Protein 3UZQ (pdb70)

Nearest PDB structures (foldseek):
  3uzq-assembly1_B  TM=1.011E+00  e=1.045E-17  dengue virus type 1
  6dfj-assembly1_E  TM=9.866E-01  e=6.416E-16  dengue virus type 1
  3irc-assembly1_A  TM=9.645E-01  e=2.160E-15  dengue virus type 1
  3uyp-assembly1_B  TM=9.666E-01  e=1.217E-12  dengue virus type 4
  3we1-assembly1_B  TM=9.616E-01  e=5.334E-12  Dengue virus 4 Dominica/814669/1981

Solvent-accessible surface area: 14908 Å² total; per-residue (Å²): 159,58,2,124,10,35,54,82,52,138,19,152,24,38,44,82,13,149,0,28,1,58,8,61,52,7,69,0,104,35,0,9,0,1,0,0,13,25,80,83,179,91,21,8,33,5,0,0,19,7,14,13,51,109,42,48,43,78,48,19,87,155,12,106,64,10,8,69,3,54,33,57,60,114,56,30,8,0,51,0,57,3,46,43,0,32,95,33,5,31,0,45,1,12,0,0,2,9,3,4,3,0,41,36,9,0,88,12,2,80,0,48,16,40,104,61,74,46,39,62,58,80,61,99,18,69,15,69,49,79,77,31,70,0,38,85,51,68,146,1,65,0,47,2,147,5,70,93,67,0,46,54,23,61,25,11,2,0,0,0,0,11,18,68,107,93,92,32,5,109,4,2,0,6,19,5,68,29,72,20,79,79,16,59,93,41,7,56,12,61,41,71,154,42,63,5,39,0,11,0,63,66,2,78,58,82,1,58,10,36,0,2,0,0,4,0,6,83,56,23,5,26,13,1,63,7,0,110,1,46,69,106,189,163,158,103,98,1,108,17,50,2,11,2,6,7,64,14,41,130,30,194,126,36,7,4,60,0,35,1,12,1,23,11,132,45,34,64,0,76,6,16,38,39,6,38,34,116,188,33,95,76,54,136,82,61,61,87,42,88,110,9,54,0,108,58,55,47,86,25,28,101,0,34,0,70,1,17,177,21,72,2,44,1,24,0,9,56,63,189,180,19,4,96,1,35,27,157,72

Radius of gyration: 20.62 Å; Cα contacts (8 Å, |Δi|>4): 931; chains: 2; bounding box: 42×41×65 Å

B-factor: mean 35.08, std 15.99, range [15.74, 138.11]

Secondary structure (DSSP, 8-state):
--EEEPPPEEE-TT--EEEEEEE-SS-GGGS-EEEEEE-TT--EEEEEEEETTTTEEEE-GGGTTTEEEEEETTTTEEEEEE-S--GGG-EEEEEEE-SSS--EE---EEEEEPSSS-------EEEE-SEEEE-TTS-EEEEEEESS--EETTEE-EEEEEE-TTS--EEEEETTTEEPTT--TTEEEEEETTEEEEEESS--GGG-EEEEEEE-SSSS-PBP--EEEEE---/-PBP-S-EEESS--EE-TTS-EEEEEEE--S--SEEPPEEEEETT--EE-S-B-SSS-EES-TTS-EEEEE-PPSSEEEEEESSSTTSEEEEEE-

CATH classification: 2.60.40.10 (+1 more: 2.60.40.10)

Structure (mmCIF, N/CA/C/O backbone):
data_3UZQ
#
_entry.id   3UZQ
#
_cell.length_a   110.710
_cell.length_b   110.710
_cell.length_c   58.320
_cell.angle_alpha   90.000
_cell.angle_beta   90.000
_cell.angle_gamma   120.000
#
_symmetry.space_group_name_H-M   'P 31 2 1'
#
loop_
_entity.id
_entity.type
_entity.pdbx_description
1 polymer 'anti-dengue Mab 4E11'
2 polymer 'envelope protein'
3 non-polymer GLYCEROL
4 non-polymer 1,2-ETHANEDIOL
5 non-polymer '2-(N-MORPHOLINO)-ETHANESULFONIC ACID'
6 water water
#
loop_
_atom_site.group_PDB
_atom_site.id
_atom_site.type_symbol
_atom_site.label_atom_id
_atom_site.label_alt_id
_atom_site.label_comp_id
_atom_site.label_asym_id
_atom_site.label_entity_id
_atom_site.label_seq_id
_atom_site.pdbx_PDB_ins_code
_atom_site.Cartn_x
_atom_site.Cartn_y
_atom_site.Cartn_z
_atom_site.occupancy
_atom_site.B_iso_or_equiv
_atom_site.auth_seq_id
_atom_site.auth_comp_id
_atom_site.auth_asym_id
_atom_site.auth_atom_id
_a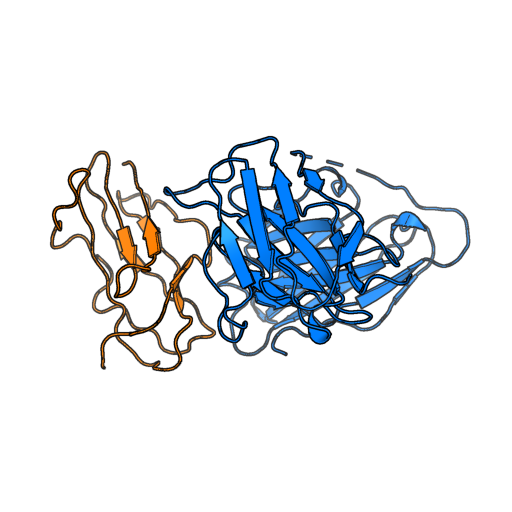tom_site.pdbx_PDB_model_num
ATOM 1 N N . LYS A 1 3 ? 46.346 33.775 -2.816 1.00 39.53 3 LYS A N 1
ATOM 2 C CA . LYS A 1 3 ? 44.991 33.272 -2.597 1.00 37.58 3 LYS A CA 1
ATOM 3 C C . LYS A 1 3 ? 43.985 34.127 -3.350 1.00 37.96 3 LYS A C 1
ATOM 4 O O . LYS A 1 3 ? 43.899 35.334 -3.116 1.00 38.54 3 LYS A O 1
ATOM 10 N N . LEU A 1 4 ? 43.237 33.505 -4.263 1.00 30.40 4 LEU A N 1
ATOM 11 C CA . LEU A 1 4 ? 42.259 34.229 -5.070 1.00 28.33 4 LEU A CA 1
ATOM 12 C C . LEU A 1 4 ? 40.877 34.346 -4.428 1.00 27.87 4 LEU A C 1
ATOM 13 O O . LEU A 1 4 ? 40.033 35.072 -4.953 1.00 27.35 4 LEU A O 1
ATOM 18 N N . LEU A 1 5 ? 40.650 33.659 -3.294 1.00 22.29 5 LEU A N 1
ATOM 19 C CA . LEU A 1 5 ? 39.386 33.737 -2.556 1.00 20.75 5 LEU A CA 1
ATOM 20 C C . LEU A 1 5 ? 39.654 34.290 -1.166 1.00 24.81 5 LEU A C 1
ATOM 21 O O . LEU A 1 5 ? 40.446 33.707 -0.414 1.00 25.10 5 LEU A O 1
ATOM 26 N N . GLU A 1 6 ? 39.043 35.440 -0.849 1.00 20.89 6 GLU A N 1
ATOM 27 C CA . GLU A 1 6 ? 39.221 36.087 0.444 1.00 21.89 6 GLU A CA 1
ATOM 28 C C . GLU A 1 6 ? 37.900 36.101 1.191 1.00 24.21 6 GLU A C 1
ATOM 29 O O . GLU A 1 6 ? 36.909 36.636 0.696 1.00 22.96 6 GLU A O 1
ATOM 35 N N . GLN A 1 7 ? 37.912 35.547 2.402 1.00 20.80 7 GLN A N 1
ATOM 36 C CA . GLN A 1 7 ? 36.734 35.454 3.244 1.00 20.21 7 GLN A CA 1
ATOM 37 C C . GLN A 1 7 ? 36.718 36.510 4.338 1.00 23.08 7 GLN A C 1
ATOM 38 O O . GLN A 1 7 ? 37.772 37.002 4.762 1.00 23.01 7 GLN A O 1
ATOM 44 N N . SER A 1 8 ? 35.509 36.825 4.825 1.00 19.62 8 SER A N 1
ATOM 45 C CA . SER A 1 8 ? 35.308 37.783 5.913 1.00 19.76 8 SER A CA 1
ATOM 46 C C . SER A 1 8 ? 35.853 37.248 7.256 1.00 24.64 8 SER A C 1
ATOM 47 O O . SER A 1 8 ? 36.121 36.046 7.396 1.00 23.85 8 SER A O 1
ATOM 50 N N . GLY A 1 9 ? 36.051 38.157 8.206 1.00 23.41 9 GLY A N 1
ATOM 51 C CA . GLY A 1 9 ? 36.630 37.851 9.511 1.00 23.80 9 GLY A CA 1
ATOM 52 C C . GLY A 1 9 ? 35.803 36.977 10.428 1.00 25.83 9 GLY A C 1
ATOM 53 O O . GLY A 1 9 ? 34.600 36.792 10.210 1.00 23.96 9 GLY A O 1
ATOM 54 N N . ALA A 1 10 ? 36.448 36.473 11.500 1.00 23.65 10 ALA A N 1
ATOM 55 C CA . ALA A 1 10 ? 35.796 35.629 12.505 1.00 23.72 10 ALA A CA 1
ATOM 56 C C . ALA A 1 10 ? 34.561 36.299 13.103 1.00 26.92 10 ALA A C 1
ATOM 57 O O . ALA A 1 10 ? 34.536 37.520 13.283 1.00 26.81 10 ALA A O 1
ATOM 59 N N . GLU A 1 11 ? 33.539 35.496 13.392 1.00 23.06 11 GLU A N 1
ATOM 60 C CA . GLU A 1 11 ? 32.281 35.970 13.952 1.00 22.83 11 GLU A CA 1
ATOM 61 C C . GLU A 1 11 ? 32.036 35.385 15.329 1.00 26.84 11 GLU A C 1
ATOM 62 O O . GLU A 1 11 ? 32.281 34.197 15.549 1.00 26.38 11 GLU A O 1
ATOM 68 N N . LEU A 1 12 ? 31.534 36.220 16.247 1.00 24.59 12 LEU A N 1
ATOM 69 C CA . LEU A 1 12 ? 31.110 35.817 17.582 1.00 25.02 12 LEU A CA 1
ATOM 70 C C . LEU A 1 12 ? 29.650 36.233 17.620 1.00 30.02 12 LEU A C 1
ATOM 71 O O . LEU A 1 12 ? 29.339 37.430 17.619 1.00 30.57 12 LEU A O 1
ATOM 76 N N . VAL A 1 13 ? 28.760 35.245 17.572 1.00 25.78 13 VAL A N 1
ATOM 77 C CA . VAL A 1 13 ? 27.327 35.475 17.436 1.00 26.50 13 VAL A CA 1
ATOM 78 C C . VAL A 1 13 ? 26.497 34.825 18.519 1.00 29.88 13 VAL A C 1
ATOM 79 O O . VAL A 1 13 ? 26.861 33.771 19.033 1.00 28.98 13 VAL A O 1
ATOM 83 N N . LYS A 1 14 ? 25.360 35.444 18.844 1.00 27.36 14 LYS A N 1
ATOM 84 C CA . LYS A 1 14 ? 24.476 34.947 19.896 1.00 27.72 14 LYS A CA 1
ATOM 85 C C . LYS A 1 14 ? 23.616 33.787 19.409 1.00 28.96 14 LYS A C 1
ATOM 86 O O . LYS A 1 14 ? 23.177 33.802 18.255 1.00 27.69 14 LYS A O 1
ATOM 92 N N . PRO A 1 15 ? 23.294 32.807 20.284 1.00 26.54 15 PRO A N 1
ATOM 93 C CA . PRO A 1 15 ? 22.377 31.735 19.866 1.00 25.43 15 PRO A CA 1
ATOM 94 C C . PRO A 1 15 ? 21.013 32.324 19.504 1.00 27.38 15 PRO A C 1
ATOM 95 O O . PRO A 1 15 ? 20.569 33.304 20.118 1.00 26.65 15 PRO A O 1
ATOM 99 N N . GLY A 1 16 ? 20.404 31.771 18.464 1.00 23.53 16 GLY A N 1
ATOM 100 C CA . GLY A 1 16 ? 19.104 32.228 17.987 1.00 23.05 16 GLY A CA 1
ATOM 101 C C . GLY A 1 16 ? 19.172 33.353 16.976 1.00 26.24 16 GLY A C 1
ATOM 102 O O . GLY A 1 16 ? 18.161 33.663 16.349 1.00 25.40 16 GLY A O 1
ATOM 103 N N . ALA A 1 17 ? 20.347 33.988 16.814 1.00 23.02 17 ALA A N 1
ATOM 104 C CA . ALA A 1 17 ? 20.511 35.085 15.857 1.00 22.83 17 ALA A CA 1
ATOM 105 C C . ALA A 1 17 ? 20.908 34.536 14.483 1.00 24.18 17 ALA A C 1
ATOM 106 O O . ALA A 1 17 ? 20.890 33.318 14.272 1.00 23.62 17 ALA A O 1
ATOM 108 N N . SER A 1 18 ? 21.240 35.427 13.545 1.00 20.86 18 SER A N 1
ATOM 109 C CA . SER A 1 18 ? 21.653 35.040 12.205 1.00 19.63 18 SER A CA 1
ATOM 110 C C . SER A 1 18 ? 23.044 35.590 11.945 1.00 23.08 18 SER A C 1
ATOM 111 O O . SER A 1 18 ? 23.493 36.506 12.641 1.00 23.09 18 SER A O 1
ATOM 114 N N . VAL A 1 19 ? 23.701 35.076 10.908 1.00 18.98 19 VAL A N 1
ATOM 115 C CA . VAL A 1 19 ? 25.009 35.594 10.520 1.00 18.22 19 VAL A CA 1
ATOM 116 C C . VAL A 1 19 ? 25.185 35.444 9.019 1.00 20.99 19 VAL A C 1
ATOM 117 O O . VAL A 1 19 ? 24.668 34.497 8.423 1.00 20.14 19 VAL A O 1
ATOM 121 N N . ARG A 1 20 ? 25.910 36.388 8.417 1.00 17.88 20 ARG A N 1
ATOM 122 C CA . ARG A 1 20 ? 26.239 36.368 7.002 1.00 16.84 20 ARG A CA 1
ATOM 123 C C . ARG A 1 20 ? 27.760 36.396 6.858 1.00 21.54 20 ARG A C 1
ATOM 124 O O . ARG A 1 20 ? 28.439 37.220 7.483 1.00 21.85 20 ARG A O 1
ATOM 132 N N . LEU A 1 21 ? 28.279 35.491 6.035 1.00 18.99 21 LEU A N 1
ATOM 133 C CA . LEU A 1 21 ? 29.708 35.410 5.740 1.00 18.75 21 LEU A CA 1
ATOM 134 C C . LEU A 1 21 ? 29.901 35.760 4.283 1.00 20.63 21 LEU A C 1
ATOM 135 O O . LEU A 1 21 ? 28.997 35.524 3.472 1.00 18.83 21 LEU A O 1
ATOM 140 N N . SER A 1 22 ? 31.059 36.346 3.942 1.00 18.41 22 SER A N 1
ATOM 141 C CA . SER A 1 22 ? 31.326 36.701 2.549 1.00 17.86 22 SER A CA 1
ATOM 142 C C . SER A 1 22 ? 32.591 36.060 2.029 1.00 20.77 22 SER A C 1
ATOM 143 O O . SER A 1 22 ? 33.499 35.729 2.799 1.00 20.01 22 SER A O 1
ATOM 146 N N . CYS A 1 23 ? 32.654 35.915 0.703 1.00 18.12 23 CYS A N 1
ATOM 147 C CA . CYS A 1 23 ? 33.766 35.294 0.012 1.00 18.93 23 CYS A CA 1
ATOM 148 C C . CYS A 1 23 ? 33.978 36.081 -1.269 1.00 23.14 23 CYS A C 1
ATOM 149 O O . CYS A 1 23 ? 33.129 36.037 -2.151 1.00 22.26 23 CYS A O 1
ATOM 152 N N . THR A 1 24 ? 35.083 36.835 -1.349 1.00 21.75 24 THR A N 1
ATOM 153 C CA . THR A 1 24 ? 35.366 37.689 -2.502 1.00 22.20 24 THR A CA 1
ATOM 154 C C . THR A 1 24 ? 36.473 37.114 -3.350 1.00 25.17 24 THR A C 1
ATOM 155 O O . THR A 1 24 ? 37.544 36.777 -2.835 1.00 24.45 24 THR A O 1
ATOM 159 N N . ALA A 1 25 ? 36.219 37.028 -4.664 1.00 21.00 25 ALA A N 1
ATOM 160 C CA . ALA A 1 25 ? 37.194 36.508 -5.597 1.00 21.51 25 ALA A CA 1
ATOM 161 C C . ALA A 1 25 ? 37.951 37.610 -6.315 1.00 24.89 25 ALA A C 1
ATOM 162 O O . ALA A 1 25 ? 37.420 38.705 -6.538 1.00 24.57 25 ALA A O 1
ATOM 164 N N . SER A 1 26 ? 39.202 37.292 -6.668 1.00 22.46 26 SER A N 1
ATOM 165 C CA A SER A 1 26 ? 40.082 38.163 -7.439 0.50 23.03 26 SER A CA 1
ATOM 166 C CA B SER A 1 26 ? 40.096 38.160 -7.431 0.50 23.17 26 SER A CA 1
ATOM 167 C C . SER A 1 26 ? 40.700 37.332 -8.564 1.00 27.28 26 SER A C 1
ATOM 168 O O . SER A 1 26 ? 40.863 36.120 -8.416 1.00 26.47 26 SER A O 1
ATOM 173 N N . GLY A 1 27 ? 41.009 37.978 -9.685 1.00 25.18 27 GLY A N 1
ATOM 174 C CA . GLY A 1 27 ? 41.632 37.310 -10.827 1.00 25.63 27 GLY A CA 1
ATOM 175 C C . GLY A 1 27 ? 40.727 36.561 -11.790 1.00 28.80 27 GLY A C 1
ATOM 176 O O . GLY A 1 27 ? 41.148 36.247 -12.908 1.00 28.88 27 GLY A O 1
ATOM 177 N N . PHE A 1 28 ? 39.493 36.252 -11.375 1.00 24.00 28 PHE A N 1
ATOM 178 C CA . PHE A 1 28 ? 38.521 35.560 -12.226 1.00 23.53 28 PHE A CA 1
ATOM 179 C C . PHE A 1 28 ? 37.115 36.030 -11.853 1.00 25.13 28 PHE A C 1
ATOM 180 O O . PHE A 1 28 ? 36.923 36.544 -10.751 1.00 22.99 28 PHE A O 1
ATOM 188 N N . ASN A 1 29 ? 36.145 35.849 -12.764 1.00 22.84 29 ASN A N 1
ATOM 189 C CA . ASN A 1 29 ? 34.749 36.234 -12.541 1.00 21.57 29 ASN A CA 1
ATOM 190 C C . ASN A 1 29 ? 34.004 35.089 -11.865 1.00 23.73 29 A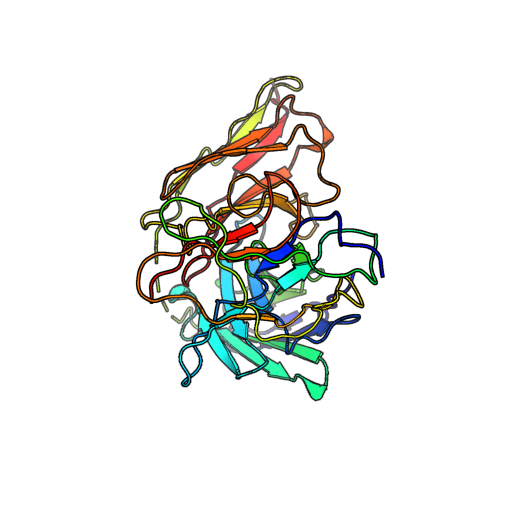SN A C 1
ATOM 191 O O . ASN A 1 29 ? 33.987 33.984 -12.413 1.00 22.96 29 ASN A O 1
ATOM 196 N N . ILE A 1 30 ? 33.368 35.338 -10.692 1.00 20.49 30 ILE A N 1
ATOM 197 C CA . ILE A 1 30 ? 32.579 34.283 -10.029 1.00 19.82 30 ILE A CA 1
ATOM 198 C C . ILE A 1 30 ? 31.419 33.820 -10.906 1.00 23.06 30 ILE A C 1
ATOM 199 O O . ILE A 1 30 ? 30.979 32.677 -10.782 1.00 22.22 30 ILE A O 1
ATOM 204 N N . LYS A 1 31 ? 30.940 34.706 -11.803 1.00 21.02 31 LYS A N 1
ATOM 205 C CA . LYS A 1 31 ? 29.868 34.414 -12.756 1.00 20.55 31 LYS A CA 1
ATOM 206 C C . LYS A 1 31 ? 30.170 33.117 -13.532 1.00 24.47 31 LYS A C 1
ATOM 207 O O . LYS A 1 31 ? 29.266 32.314 -13.758 1.00 23.64 31 LYS A O 1
ATOM 213 N N . ASP A 1 32 ? 31.451 32.909 -13.906 1.00 21.58 32 ASP A N 1
ATOM 214 C CA . ASP A 1 32 ? 31.887 31.784 -14.733 1.00 21.98 32 ASP A CA 1
ATOM 215 C C . ASP A 1 32 ? 32.218 30.508 -13.961 1.00 26.09 32 ASP A C 1
ATOM 216 O O . ASP A 1 32 ? 32.840 29.613 -14.535 1.00 28.50 32 ASP A O 1
ATOM 221 N N . THR A 1 33 ? 31.792 30.390 -12.689 1.00 20.83 33 THR A N 1
ATOM 222 C CA . THR A 1 33 ? 32.145 29.231 -11.868 1.00 20.02 33 THR A CA 1
ATOM 223 C C . THR A 1 33 ? 30.985 28.728 -11.026 1.00 21.83 33 THR A C 1
ATOM 224 O O . THR A 1 33 ? 29.930 29.361 -10.988 1.00 21.46 33 THR A O 1
ATOM 228 N N . TYR A 1 34 ? 31.210 27.609 -10.315 1.00 18.47 34 TYR A N 1
ATOM 229 C CA . TYR A 1 34 ? 30.317 27.144 -9.263 1.00 18.01 34 TYR A CA 1
ATOM 230 C C . TYR A 1 34 ? 31.017 27.525 -7.967 1.00 20.86 34 TYR A C 1
ATOM 231 O O . TYR A 1 34 ? 32.190 27.171 -7.767 1.00 18.91 34 TYR A O 1
ATOM 240 N N . MET A 1 35 ? 30.313 28.240 -7.091 1.00 17.37 35 MET A N 1
ATOM 241 C CA . MET A 1 35 ? 30.863 28.620 -5.788 1.00 16.55 35 MET A CA 1
ATOM 242 C C . MET A 1 35 ? 30.164 27.789 -4.732 1.00 19.99 35 MET A C 1
ATOM 243 O O . MET A 1 35 ? 28.932 27.798 -4.664 1.00 18.92 35 MET A O 1
ATOM 248 N N . SER A 1 36 ? 30.938 27.064 -3.914 1.00 16.94 36 SER A N 1
ATOM 249 C CA . SER A 1 36 ? 30.379 26.245 -2.838 1.00 16.32 36 SER A CA 1
ATOM 250 C C . SER A 1 36 ? 30.755 26.791 -1.473 1.00 19.30 36 SER A C 1
ATOM 251 O O . SER A 1 36 ? 31.731 27.527 -1.335 1.00 18.08 36 SER A O 1
ATOM 254 N N . TRP A 1 37 ? 29.991 26.388 -0.464 1.00 16.54 37 TRP A N 1
ATOM 255 C CA . TRP A 1 37 ? 30.287 26.649 0.943 1.00 17.34 37 TRP A CA 1
ATOM 256 C C . TRP A 1 37 ? 30.418 25.290 1.620 1.00 19.26 37 TRP A C 1
ATOM 257 O O . TRP A 1 37 ? 29.666 24.362 1.303 1.00 18.93 37 TRP A O 1
ATOM 268 N N . VAL A 1 38 ? 31.423 25.153 2.496 1.00 16.73 38 VAL A N 1
ATOM 269 C CA . VAL A 1 38 ? 31.762 23.904 3.183 1.00 16.02 38 VAL A CA 1
ATOM 270 C C . VAL A 1 38 ? 31.925 24.214 4.664 1.00 19.35 38 VAL A C 1
ATOM 271 O O . VAL A 1 38 ? 32.626 25.163 5.019 1.00 18.91 38 VAL A O 1
ATOM 275 N N . LYS A 1 39 ? 31.275 23.420 5.516 1.00 16.88 39 LYS A N 1
ATOM 276 C CA . LYS A 1 39 ? 31.334 23.563 6.970 1.00 16.87 39 LYS A CA 1
ATOM 277 C C . LYS A 1 39 ? 32.311 22.555 7.570 1.00 20.47 39 LYS A C 1
ATOM 278 O O . LYS A 1 39 ? 32.328 21.389 7.167 1.00 20.29 39 LYS A O 1
ATOM 284 N N . GLN A 1 40 ? 33.076 22.986 8.581 1.00 17.93 40 GLN A N 1
ATOM 285 C CA . GLN A 1 40 ? 33.953 22.083 9.304 1.00 18.07 40 GLN A CA 1
ATOM 286 C C . GLN A 1 40 ? 33.921 22.390 10.781 1.00 22.32 40 GLN A C 1
ATOM 287 O O . GLN A 1 40 ? 34.530 23.368 11.229 1.00 20.78 40 GLN A O 1
ATOM 293 N N . ARG A 1 41 ? 33.196 21.544 11.529 1.00 21.39 41 ARG A N 1
ATOM 294 C CA A ARG A 1 41 ? 33.101 21.677 12.980 0.50 22.18 41 ARG A CA 1
ATOM 295 C CA B ARG A 1 41 ? 33.092 21.644 12.985 0.50 22.29 41 ARG A CA 1
ATOM 296 C C . ARG A 1 41 ? 34.480 21.368 13.587 1.00 27.25 41 ARG A C 1
ATOM 297 O O . ARG A 1 41 ? 35.283 20.680 12.937 1.00 26.01 41 ARG A O 1
ATOM 312 N N . PRO A 1 42 ? 34.821 21.892 14.806 1.00 26.99 42 PRO A N 1
ATOM 313 C CA . PRO A 1 42 ? 36.171 21.629 15.351 1.00 28.29 42 PRO A CA 1
ATOM 314 C C . PRO A 1 42 ? 36.577 20.154 15.388 1.00 32.08 42 PRO A C 1
ATOM 315 O O . PRO A 1 42 ? 35.851 19.326 15.944 1.00 31.91 42 PRO A O 1
ATOM 319 N N . GLU A 1 43 ? 37.722 19.831 14.748 1.00 29.19 43 GLU A N 1
ATOM 320 C CA . GLU A 1 43 ? 38.320 18.482 14.653 1.00 29.75 43 GLU A CA 1
ATOM 321 C C . GLU A 1 43 ? 37.427 17.446 13.940 1.00 31.91 43 GLU A C 1
ATOM 322 O O . GLU A 1 43 ? 37.653 16.241 14.068 1.00 32.88 43 GLU A O 1
ATOM 328 N N . GLN A 1 44 ? 36.431 17.920 13.166 1.00 25.90 44 GLN A N 1
ATOM 329 C CA . GLN A 1 44 ? 35.497 17.048 12.456 1.00 24.32 44 GLN A CA 1
ATOM 330 C C . GLN A 1 44 ? 35.675 17.126 10.937 1.00 26.44 44 GLN A C 1
ATOM 331 O O . GLN A 1 44 ? 36.597 17.790 10.462 1.00 25.77 44 GLN A O 1
ATOM 337 N N . GLY A 1 45 ? 34.840 16.405 10.200 1.00 23.12 45 GLY A N 1
ATOM 338 C CA . GLY A 1 45 ? 34.943 16.329 8.750 1.00 22.50 45 GLY A CA 1
ATOM 339 C C . GLY A 1 45 ? 34.386 17.513 7.986 1.00 24.41 45 GLY A C 1
ATOM 340 O O . GLY A 1 45 ? 33.745 18.401 8.557 1.00 23.68 45 GLY A O 1
ATOM 341 N N . LEU A 1 46 ? 34.640 17.526 6.675 1.00 19.94 46 LEU A N 1
ATOM 342 C CA . LEU A 1 46 ? 34.123 18.558 5.785 1.00 18.51 46 LEU A CA 1
ATOM 343 C C . LEU A 1 46 ? 32.686 18.211 5.438 1.00 21.92 46 LEU A C 1
ATOM 344 O O . LEU A 1 46 ? 32.379 17.045 5.151 1.00 22.00 46 LEU A O 1
ATOM 349 N N . GLU A 1 47 ? 31.810 19.224 5.457 1.00 18.49 47 GLU A N 1
ATOM 350 C CA . GLU A 1 47 ? 30.399 19.056 5.128 1.00 18.35 47 GLU A CA 1
ATOM 351 C C . GLU A 1 47 ? 30.033 20.038 4.019 1.00 20.91 47 GLU A C 1
ATOM 352 O O . GLU A 1 47 ? 30.059 21.247 4.244 1.00 20.21 47 GLU A O 1
ATOM 358 N N . TRP A 1 48 ? 29.690 19.533 2.829 1.00 18.68 48 TRP A N 1
ATOM 359 C CA . TRP A 1 48 ? 29.272 20.403 1.727 1.00 17.92 48 TRP A CA 1
ATOM 360 C C . TRP A 1 48 ? 27.890 20.959 2.047 1.00 20.08 48 TRP A C 1
ATOM 361 O O . TRP A 1 48 ? 26.964 20.194 2.325 1.00 19.95 48 TRP A O 1
ATOM 372 N N . ILE A 1 49 ? 27.773 22.284 2.072 1.00 17.21 49 ILE A N 1
ATOM 373 C CA . ILE A 1 49 ? 26.497 22.941 2.382 1.00 16.32 49 ILE A CA 1
ATOM 374 C C . ILE A 1 49 ? 25.655 23.085 1.117 1.00 19.62 49 ILE A C 1
ATOM 375 O O . ILE A 1 49 ? 24.468 22.770 1.106 1.00 19.21 49 ILE A O 1
ATOM 380 N N . GLY A 1 50 ? 26.265 23.634 0.089 1.00 16.86 50 GLY A N 1
ATOM 381 C CA . GLY A 1 50 ? 25.579 23.870 -1.168 1.00 16.89 50 GLY A CA 1
ATOM 382 C C . GLY A 1 50 ? 26.452 24.609 -2.145 1.00 19.20 50 GLY A C 1
ATOM 383 O O . GLY A 1 50 ? 27.612 24.912 -1.850 1.00 17.96 50 GLY A O 1
ATOM 384 N N . ARG A 1 51 ? 25.904 24.879 -3.326 1.00 17.27 51 ARG A N 1
ATOM 385 C CA . ARG A 1 51 ? 26.640 25.598 -4.349 1.00 17.10 51 ARG A CA 1
ATOM 386 C C . ARG A 1 51 ? 25.723 26.532 -5.085 1.00 19.92 51 ARG A C 1
ATOM 387 O O . ARG A 1 51 ? 24.538 26.229 -5.268 1.00 19.57 51 ARG A O 1
ATOM 395 N N . ILE A 1 52 ? 26.295 27.638 -5.558 1.00 17.04 52 ILE A N 1
ATOM 396 C CA . ILE A 1 52 ? 25.568 28.593 -6.377 1.00 16.88 52 ILE A CA 1
ATOM 397 C C . ILE A 1 52 ? 26.271 28.724 -7.722 1.00 19.04 52 ILE A C 1
ATOM 398 O O . ILE A 1 52 ? 27.505 28.690 -7.797 1.00 18.10 52 ILE A O 1
ATOM 403 N N . ASP A 1 53 ? 25.476 28.851 -8.782 1.00 16.56 53 ASP A N 1
ATOM 404 C CA . ASP A 1 53 ? 25.976 29.150 -10.106 1.00 16.71 53 ASP A CA 1
ATOM 405 C C . ASP A 1 53 ? 25.634 30.640 -10.259 1.00 19.64 53 ASP A C 1
ATOM 406 O O . ASP A 1 53 ? 24.472 30.967 -10.513 1.00 19.13 53 ASP A O 1
ATOM 411 N N . PRO A 1 54 ? 26.601 31.567 -10.077 1.00 17.54 54 PRO A N 1
ATOM 412 C CA . PRO A 1 54 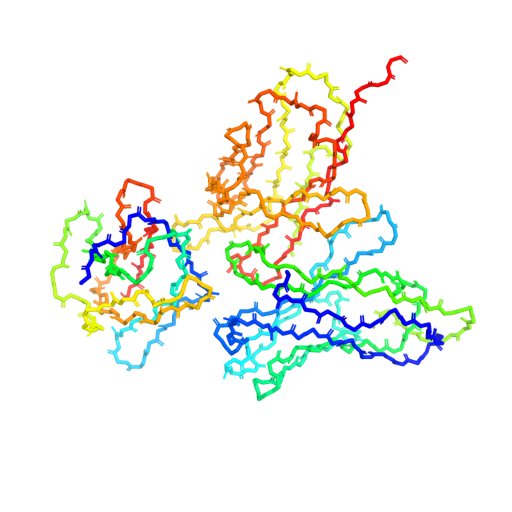? 26.253 32.993 -10.133 1.00 17.80 54 PRO A CA 1
ATOM 413 C C . PRO A 1 54 ? 25.787 33.521 -11.491 1.00 21.14 54 PRO A C 1
ATOM 414 O O . PRO A 1 54 ? 25.219 34.611 -11.547 1.00 21.11 54 PRO A O 1
ATOM 418 N N . ALA A 1 55 ? 25.994 32.762 -12.582 1.00 18.37 55 ALA A N 1
ATOM 419 C CA . ALA A 1 55 ? 25.545 33.202 -13.902 1.00 19.25 55 ALA A CA 1
ATOM 420 C C . ALA A 1 55 ? 24.014 33.236 -13.978 1.00 22.61 55 ALA A C 1
ATOM 421 O O . ALA A 1 55 ? 23.449 34.141 -14.595 1.00 23.18 55 ALA A O 1
ATOM 423 N N . ASN A 1 56 ? 23.351 32.262 -13.334 1.00 19.27 56 ASN A N 1
ATOM 424 C CA . ASN A 1 56 ? 21.890 32.189 -13.359 1.00 19.49 56 ASN A CA 1
ATOM 425 C C . ASN A 1 56 ? 21.254 32.258 -11.967 1.00 20.74 56 ASN A C 1
ATOM 426 O O . ASN A 1 56 ? 20.031 32.255 -11.860 1.00 20.44 56 ASN A O 1
ATOM 431 N N . GLY A 1 57 ? 22.078 32.276 -10.919 1.00 18.60 57 GLY A N 1
ATOM 432 C CA . GLY A 1 57 ? 21.593 32.319 -9.548 1.00 18.42 57 GLY A CA 1
ATOM 433 C C . GLY A 1 57 ? 21.080 31.002 -9.014 1.00 20.92 57 GLY A C 1
ATOM 434 O O . GLY A 1 57 ? 20.536 30.959 -7.905 1.00 20.49 57 GLY A O 1
ATOM 435 N N . ASP A 1 58 ? 21.285 29.905 -9.764 1.00 17.45 58 ASP A N 1
ATOM 436 C CA . ASP A 1 58 ? 20.822 28.595 -9.323 1.00 17.19 58 ASP A CA 1
ATOM 437 C C . ASP A 1 58 ? 21.531 28.144 -8.059 1.00 20.46 58 ASP A C 1
ATOM 438 O O . ASP A 1 58 ? 22.761 28.172 -7.991 1.00 19.24 58 ASP A O 1
ATOM 443 N N . THR A 1 59 ? 20.747 27.704 -7.075 1.00 18.20 59 THR A N 1
ATOM 444 C CA . THR A 1 59 ? 21.291 27.204 -5.816 1.00 17.62 59 THR A CA 1
ATOM 445 C C . THR A 1 59 ? 20.862 25.767 -5.577 1.00 20.96 59 THR A C 1
ATOM 446 O O . THR A 1 59 ? 19.735 25.383 -5.877 1.00 20.62 59 THR A O 1
ATOM 450 N N . LYS A 1 60 ? 21.777 24.967 -5.042 1.00 18.65 60 LYS A N 1
ATOM 451 C CA . LYS A 1 60 ? 21.492 23.592 -4.653 1.00 18.57 60 LYS A CA 1
ATOM 452 C C . LYS A 1 60 ? 22.106 23.395 -3.283 1.00 21.65 60 LYS A C 1
ATOM 453 O O . LYS A 1 60 ? 23.189 23.911 -3.030 1.00 21.18 60 LYS A O 1
ATOM 459 N N . TYR A 1 61 ? 21.412 22.681 -2.401 1.00 18.83 61 TYR A N 1
ATOM 460 C CA . TYR A 1 61 ? 21.880 22.468 -1.033 1.00 18.98 61 TYR A CA 1
ATOM 461 C C . TYR A 1 61 ? 21.823 21.017 -0.643 1.00 22.88 61 TYR A C 1
ATOM 462 O O . TYR A 1 61 ? 20.968 20.269 -1.136 1.00 23.30 61 TYR A O 1
ATOM 471 N N . ASP A 1 62 ? 22.667 20.635 0.331 1.00 18.97 62 ASP A N 1
ATOM 472 C CA . ASP A 1 62 ? 22.546 19.311 0.916 1.00 19.40 62 ASP A CA 1
ATOM 473 C C . ASP A 1 62 ? 21.249 19.406 1.759 1.00 24.34 62 ASP A C 1
ATOM 474 O O . ASP A 1 62 ? 21.083 20.396 2.487 1.00 22.66 62 ASP A O 1
ATOM 479 N N . PRO A 1 63 ? 20.336 18.409 1.681 1.00 24.48 63 PRO A N 1
ATOM 480 C CA . PRO A 1 63 ? 19.094 18.464 2.481 1.00 25.78 63 PRO A CA 1
ATOM 481 C C . PRO A 1 63 ? 19.267 18.748 3.978 1.00 28.73 63 PRO A C 1
ATOM 482 O O . PRO A 1 63 ? 18.364 19.333 4.574 1.00 29.31 63 PRO A O 1
ATOM 486 N N . LYS A 1 64 ? 20.419 18.366 4.576 1.00 25.13 64 LYS A N 1
ATOM 487 C CA . LYS A 1 64 ? 20.721 18.603 6.000 1.00 25.54 64 LYS A CA 1
ATOM 488 C C . LYS A 1 64 ? 20.754 20.101 6.331 1.00 27.87 64 LYS A C 1
ATOM 489 O O . LYS A 1 64 ? 20.520 20.476 7.484 1.00 27.96 64 LYS A O 1
ATOM 495 N N . PHE A 1 65 ? 21.046 20.948 5.323 1.00 22.58 65 PHE A N 1
ATOM 496 C CA . PHE A 1 65 ? 21.143 22.398 5.503 1.00 20.94 65 PHE A CA 1
ATOM 497 C C . PHE A 1 65 ? 19.899 23.192 5.122 1.00 26.35 65 PHE A C 1
ATOM 498 O O . PHE A 1 65 ? 19.887 24.414 5.286 1.00 25.01 65 PHE A O 1
ATOM 506 N N . GLN A 1 66 ? 18.849 22.511 4.633 1.00 26.66 66 GLN A N 1
ATOM 507 C CA . GLN A 1 66 ? 17.596 23.183 4.286 1.00 27.49 66 GLN A CA 1
ATOM 508 C C . GLN A 1 66 ? 16.965 23.702 5.586 1.00 32.23 66 GLN A C 1
ATOM 509 O O . GLN A 1 66 ? 16.843 22.958 6.561 1.00 33.28 66 GLN A O 1
ATOM 515 N N . GLY A 1 67 ? 16.704 25.002 5.631 1.00 28.52 67 GLY A N 1
ATOM 516 C CA . GLY A 1 67 ? 16.181 25.635 6.838 1.00 28.27 67 GLY A CA 1
ATOM 517 C C . GLY A 1 67 ? 17.272 26.140 7.770 1.00 30.05 67 GLY A C 1
ATOM 518 O O . GLY A 1 67 ? 16.977 26.605 8.874 1.00 31.24 67 GLY A O 1
ATOM 519 N N . LYS A 1 68 ? 18.544 26.045 7.342 1.00 21.52 68 LYS A N 1
ATOM 520 C CA . LYS A 1 68 ? 19.686 26.540 8.115 1.00 19.10 68 LYS A CA 1
ATOM 521 C C . LYS A 1 68 ? 20.534 27.485 7.283 1.00 21.56 68 LYS A C 1
ATOM 522 O O . LYS A 1 68 ? 20.907 28.558 7.761 1.00 20.82 68 LYS A O 1
ATOM 528 N N . ALA A 1 69 ? 20.878 27.063 6.059 1.00 18.49 69 ALA A N 1
ATOM 529 C CA . ALA A 1 69 ? 21.761 27.826 5.195 1.00 18.54 69 ALA A CA 1
ATOM 530 C C . ALA A 1 69 ? 21.103 28.333 3.938 1.00 20.82 69 ALA A C 1
ATOM 531 O O . ALA A 1 69 ? 20.262 27.648 3.345 1.00 20.89 69 ALA A O 1
ATOM 533 N N . THR A 1 70 ? 21.504 29.542 3.532 1.00 17.10 70 THR A N 1
ATOM 534 C CA . THR A 1 70 ? 21.082 30.175 2.286 1.00 15.91 70 THR A CA 1
ATOM 535 C C . THR A 1 70 ? 22.347 30.708 1.639 1.00 19.26 70 THR A C 1
ATOM 536 O O . THR A 1 70 ? 23.196 31.286 2.324 1.00 19.08 70 THR A O 1
ATOM 540 N N . ILE A 1 71 ? 22.484 30.490 0.333 1.00 16.24 71 ILE A N 1
ATOM 541 C CA . ILE A 1 71 ? 23.644 30.966 -0.408 1.00 15.94 71 ILE A CA 1
ATOM 542 C C . ILE A 1 71 ? 23.188 31.989 -1.441 1.00 18.55 71 ILE A C 1
ATOM 543 O O . ILE A 1 71 ? 22.206 31.762 -2.146 1.00 18.18 71 ILE A O 1
ATOM 548 N N . THR A 1 72 ? 23.918 33.115 -1.541 1.00 16.52 72 THR A N 1
ATOM 549 C CA . THR A 1 72 ? 23.659 34.130 -2.549 1.00 16.32 72 THR A CA 1
ATOM 550 C C . THR A 1 72 ? 24.968 34.546 -3.183 1.00 19.16 72 THR A C 1
ATOM 551 O O . THR A 1 72 ? 26.054 34.200 -2.699 1.00 18.27 72 THR A O 1
ATOM 555 N N . ALA A 1 73 ? 24.868 35.303 -4.262 1.00 17.77 73 ALA A N 1
ATOM 556 C CA . ALA A 1 73 ? 26.062 35.811 -4.928 1.00 17.31 73 ALA A CA 1
ATOM 557 C C . ALA A 1 73 ? 25.757 37.135 -5.588 1.00 21.50 73 ALA A C 1
ATOM 558 O O . ALA A 1 73 ? 24.591 37.449 -5.873 1.00 21.26 73 ALA A O 1
ATOM 560 N N . ASP A 1 74 ? 26.802 37.937 -5.779 1.00 18.75 74 ASP A N 1
ATOM 561 C CA . ASP A 1 74 ? 26.701 39.233 -6.425 1.00 18.74 74 ASP A CA 1
ATOM 562 C C . ASP A 1 74 ? 27.839 39.263 -7.425 1.00 21.97 74 ASP A C 1
ATOM 563 O O . ASP A 1 74 ? 28.993 39.441 -7.031 1.00 22.01 74 ASP A O 1
ATOM 568 N N . THR A 1 75 ? 27.529 39.039 -8.709 1.00 20.39 75 THR A N 1
ATOM 569 C CA . THR A 1 75 ? 28.560 39.052 -9.750 1.00 21.01 75 THR A CA 1
ATOM 570 C C . THR A 1 75 ? 29.226 40.442 -9.867 1.00 26.68 75 THR A C 1
ATOM 571 O O . THR A 1 75 ? 30.426 40.514 -10.144 1.00 27.05 75 THR A O 1
ATOM 575 N N . SER A 1 76 ? 28.458 41.532 -9.632 1.00 23.36 76 SER A N 1
ATOM 576 C CA . SER A 1 76 ? 28.960 42.915 -9.720 1.00 23.70 76 SER A CA 1
ATOM 577 C C . SER A 1 76 ? 30.126 43.188 -8.769 1.00 25.63 76 SER A C 1
ATOM 578 O O . SER A 1 76 ? 31.094 43.844 -9.163 1.00 25.69 76 SER A O 1
ATOM 581 N N . SER A 1 77 ? 30.049 42.661 -7.531 1.00 21.10 77 SER A N 1
ATOM 582 C CA . SER A 1 77 ? 31.109 42.817 -6.536 1.00 20.70 77 SER A CA 1
ATOM 583 C C . SER A 1 77 ? 31.983 41.549 -6.436 1.00 23.61 77 SER A C 1
ATOM 584 O O . SER A 1 77 ? 32.875 41.476 -5.577 1.00 23.31 77 SER A O 1
ATOM 587 N N . ASN A 1 78 ? 31.721 40.547 -7.313 1.00 20.12 78 ASN A N 1
ATOM 588 C CA . ASN A 1 78 ? 32.472 39.285 -7.371 1.00 19.31 78 ASN A CA 1
ATOM 589 C C . ASN A 1 78 ? 32.501 38.587 -5.998 1.00 21.89 78 ASN A C 1
ATOM 590 O O . ASN A 1 78 ? 33.532 38.051 -5.585 1.00 21.14 78 ASN A O 1
ATOM 595 N N . THR A 1 79 ? 31.362 38.589 -5.299 1.00 19.04 79 THR A N 1
ATOM 596 C CA . THR A 1 79 ? 31.290 38.034 -3.954 1.00 17.93 79 THR A CA 1
ATOM 597 C C . THR A 1 79 ? 30.161 37.021 -3.814 1.00 21.44 79 THR A C 1
ATOM 598 O O . THR A 1 79 ? 29.075 37.235 -4.350 1.00 21.36 79 THR A O 1
ATOM 602 N N . ALA A 1 80 ? 30.433 35.927 -3.092 1.00 17.92 80 ALA A N 1
ATOM 603 C CA . ALA A 1 80 ? 29.440 34.918 -2.726 1.00 17.28 80 ALA A CA 1
ATOM 604 C C . ALA A 1 80 ? 29.195 35.061 -1.217 1.00 20.18 80 ALA A C 1
ATOM 605 O O . ALA A 1 80 ? 30.092 35.474 -0.467 1.00 19.45 80 ALA A O 1
ATOM 607 N N . TYR A 1 81 ? 27.986 34.725 -0.770 1.00 17.38 81 TYR A N 1
ATOM 608 C CA . TYR A 1 81 ? 27.626 34.858 0.643 1.00 17.41 81 TYR A CA 1
ATOM 609 C C . TYR A 1 81 ? 27.000 33.601 1.196 1.00 19.95 81 TYR A C 1
ATOM 610 O O . TYR A 1 81 ? 26.326 32.869 0.471 1.00 18.75 81 TYR A O 1
ATOM 619 N N . LEU A 1 82 ? 27.182 33.384 2.502 1.00 16.81 82 LEU A N 1
ATOM 620 C CA . LEU A 1 82 ? 26.534 32.293 3.215 1.00 16.11 82 LEU A CA 1
ATOM 621 C C . LEU A 1 82 ? 25.748 32.931 4.341 1.00 19.44 82 LEU A C 1
ATOM 622 O O . LEU A 1 82 ? 26.292 33.732 5.103 1.00 18.92 82 LEU A O 1
ATOM 627 N N . HIS A 1 83 ? 24.469 32.577 4.438 1.00 17.46 83 HIS A N 1
ATOM 628 C CA . HIS A 1 83 ? 23.571 33.100 5.465 1.00 17.41 83 HIS A CA 1
ATOM 629 C C . HIS A 1 83 ? 23.152 31.933 6.332 1.00 20.40 83 HIS A C 1
ATOM 630 O O . HIS A 1 83 ? 22.623 30.943 5.816 1.00 19.54 83 HIS A O 1
ATOM 637 N N . LEU A 1 84 ? 23.415 32.031 7.642 1.00 17.16 84 LEU A N 1
ATOM 638 C CA . LEU A 1 84 ? 23.034 30.998 8.597 1.00 17.74 84 LEU A CA 1
ATOM 639 C C . LEU A 1 84 ? 21.957 31.548 9.508 1.00 21.49 84 LEU A C 1
ATOM 640 O O . LEU A 1 84 ? 22.082 32.677 9.997 1.00 20.54 84 LEU A O 1
ATOM 645 N N . SER A 1 85 ? 20.887 30.766 9.709 1.00 17.63 85 SER A N 1
ATOM 646 C CA . SER A 1 85 ? 19.751 31.190 10.520 1.00 17.76 85 SER A CA 1
ATOM 647 C C . SER A 1 85 ? 19.700 30.488 11.873 1.00 21.76 85 SER A C 1
ATOM 648 O O . SER A 1 85 ? 20.263 29.400 12.022 1.00 21.19 85 SER A O 1
ATOM 651 N N . SER A 1 86 ? 18.982 31.096 12.840 1.00 19.36 86 SER A N 1
ATOM 652 C CA . SER A 1 86 ? 18.689 30.549 14.177 1.00 19.61 86 SER A CA 1
ATOM 653 C C . SER A 1 86 ? 19.883 29.772 14.751 1.00 23.45 86 SER A C 1
ATOM 654 O O . SER A 1 86 ? 19.813 28.554 14.943 1.00 22.42 86 SER A O 1
ATOM 657 N N . LEU A 1 87 ? 20.998 30.472 14.933 1.00 20.63 87 LEU A N 1
ATOM 658 C CA . LEU A 1 87 ? 22.257 29.869 15.365 1.00 21.46 87 LEU A CA 1
ATOM 659 C C . LEU A 1 87 ? 22.204 29.063 16.650 1.00 24.66 87 LEU A C 1
ATOM 660 O O . LEU A 1 87 ? 21.553 29.470 17.615 1.00 24.67 87 LEU A O 1
ATOM 665 N N . THR A 1 88 ? 22.877 27.892 16.632 1.00 21.42 88 THR A N 1
ATOM 666 C CA A THR A 1 88 ? 23.002 26.995 17.794 0.50 21.65 88 THR A CA 1
ATOM 667 C CA B THR A 1 88 ? 22.976 26.993 17.778 0.50 21.80 88 THR A CA 1
ATOM 668 C C . THR A 1 88 ? 24.451 26.562 17.901 1.00 24.60 88 THR A C 1
ATOM 669 O O . THR A 1 88 ? 25.228 26.807 16.977 1.00 22.74 88 THR A O 1
ATOM 676 N N . SER A 1 89 ? 24.826 25.896 19.018 1.00 23.41 89 SER A N 1
ATOM 677 C CA . SER A 1 89 ? 26.190 25.400 19.236 1.00 23.89 89 SER A CA 1
ATOM 678 C C . SER A 1 89 ? 26.674 24.517 18.073 1.00 27.72 89 SER A C 1
ATOM 679 O O . SER A 1 89 ? 27.858 24.548 17.740 1.00 27.58 89 SER A O 1
ATOM 682 N N . GLY A 1 90 ? 25.747 23.783 17.442 1.00 25.19 90 GLY A N 1
ATOM 683 C CA . GLY A 1 90 ? 26.040 22.931 16.288 1.00 24.51 90 GLY A CA 1
ATOM 684 C C . GLY A 1 90 ? 26.550 23.684 15.070 1.00 26.71 90 GLY A C 1
ATOM 685 O O . GLY A 1 90 ? 27.122 23.075 14.159 1.00 26.34 90 GLY A O 1
ATOM 686 N N . ASP A 1 91 ? 26.348 25.019 15.037 1.00 21.51 91 ASP A N 1
ATOM 687 C CA . ASP A 1 91 ? 26.800 25.882 13.949 1.00 20.73 91 ASP A CA 1
ATOM 688 C C . ASP A 1 91 ? 28.213 26.423 14.169 1.00 23.20 91 ASP A C 1
ATOM 689 O O . ASP A 1 91 ? 28.785 27.007 13.244 1.00 22.21 91 ASP A O 1
ATOM 694 N N . THR A 1 92 ? 28.777 26.242 15.389 1.00 21.2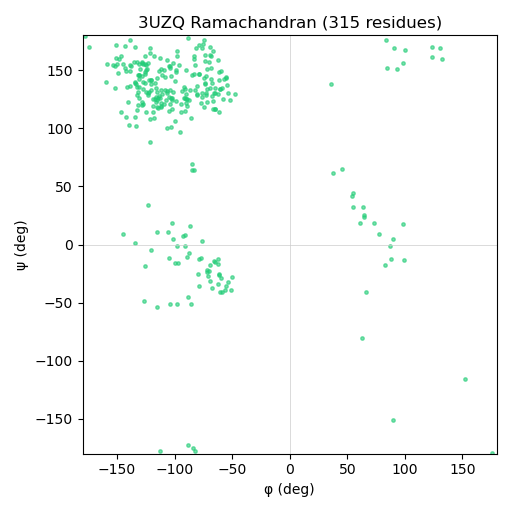7 92 THR A N 1
ATOM 695 C CA . THR A 1 92 ? 30.151 26.673 15.662 1.00 20.78 92 THR A CA 1
ATOM 696 C C . THR A 1 92 ? 31.063 25.830 14.786 1.00 24.04 92 THR A C 1
ATOM 697 O O . THR A 1 92 ? 31.076 24.606 14.912 1.00 23.91 92 THR A O 1
ATOM 701 N N . ALA A 1 93 ? 31.768 26.486 13.857 1.00 20.38 93 ALA A N 1
ATOM 702 C CA . ALA A 1 93 ? 32.589 25.797 12.868 1.00 19.88 93 ALA A CA 1
ATOM 703 C C . ALA A 1 93 ? 33.373 26.791 12.052 1.00 23.07 93 ALA A C 1
ATOM 704 O O . ALA A 1 93 ? 33.089 27.993 12.081 1.00 22.16 93 ALA A O 1
ATOM 706 N N . VAL A 1 94 ? 34.321 26.268 11.263 1.00 19.98 94 VAL A N 1
ATOM 707 C CA . VAL A 1 94 ? 35.020 27.048 10.262 1.00 18.38 94 VAL A CA 1
ATOM 708 C C . VAL A 1 94 ? 34.225 26.809 8.973 1.00 22.01 94 VAL A C 1
ATOM 709 O O . VAL A 1 94 ? 33.894 25.660 8.642 1.00 21.44 94 VAL A O 1
ATOM 713 N N . TYR A 1 95 ? 33.914 27.889 8.263 1.00 18.00 95 TYR A N 1
ATOM 714 C CA . TYR A 1 95 ? 33.192 27.819 6.994 1.00 16.92 95 TYR A CA 1
ATOM 715 C C . TYR A 1 95 ? 34.116 28.262 5.893 1.00 20.38 95 TYR A C 1
ATOM 716 O O . TYR A 1 95 ? 34.728 29.332 5.984 1.00 19.51 95 TYR A O 1
ATOM 725 N N . TYR A 1 96 ? 34.237 27.427 4.857 1.00 17.66 96 TYR A N 1
ATOM 726 C CA . TYR A 1 96 ? 35.076 27.730 3.707 1.00 17.04 96 TYR A CA 1
ATOM 727 C C . TYR A 1 96 ? 34.217 27.990 2.499 1.00 20.49 96 TYR A C 1
ATOM 728 O O . TYR A 1 96 ? 33.197 27.324 2.308 1.00 19.59 96 TYR A O 1
ATOM 737 N N . CYS A 1 97 ? 34.669 28.893 1.635 1.00 19.08 97 CYS A N 1
ATOM 738 C CA . CYS A 1 97 ? 34.059 29.025 0.323 1.00 18.84 97 CYS A CA 1
ATOM 739 C C . CYS A 1 97 ? 35.057 28.365 -0.635 1.00 21.43 97 CYS A C 1
ATOM 740 O O . CYS A 1 97 ? 36.255 28.274 -0.322 1.00 20.43 97 CYS A O 1
ATOM 743 N N . SER A 1 98 ? 34.574 27.860 -1.763 1.00 17.93 98 SER A N 1
ATOM 744 C CA . SER A 1 98 ? 35.431 27.182 -2.724 1.00 17.78 98 SER A CA 1
ATOM 745 C C . SER A 1 98 ? 34.891 27.343 -4.119 1.00 20.68 98 SER A C 1
ATOM 746 O O . SER A 1 98 ? 33.708 27.650 -4.304 1.00 20.23 98 SER A O 1
ATOM 749 N N . ARG A 1 99 ? 35.761 27.139 -5.100 1.00 18.73 99 ARG A N 1
ATOM 750 C CA . ARG A 1 99 ? 35.384 27.211 -6.505 1.00 18.17 99 ARG A CA 1
ATOM 751 C C . ARG A 1 99 ? 35.723 25.887 -7.160 1.00 21.22 99 ARG A C 1
ATOM 752 O O . ARG A 1 99 ? 36.793 25.325 -6.901 1.00 21.12 99 ARG A O 1
ATOM 760 N N . GLY A 1 100 ? 34.846 25.447 -8.052 1.00 18.87 100 GLY A N 1
ATOM 761 C CA . GLY A 1 100 ? 35.114 24.282 -8.877 1.00 19.35 100 GLY A CA 1
ATOM 762 C C . GLY A 1 100 ? 34.014 23.260 -8.961 1.00 21.93 100 GLY A C 1
ATOM 763 O O . GLY A 1 100 ? 33.141 23.193 -8.090 1.00 21.64 100 GLY A O 1
ATOM 764 N N . TRP A 1 101 ? 34.078 22.442 -10.020 1.00 19.18 101 TRP A N 1
ATOM 765 C CA . TRP A 1 101 ? 33.152 21.337 -10.205 1.00 19.80 101 TRP A CA 1
ATOM 766 C C . TRP A 1 101 ? 33.922 20.020 -10.141 1.00 22.69 101 TRP A C 1
ATOM 767 O O . TRP A 1 101 ? 33.580 19.154 -9.335 1.00 22.08 101 TRP A O 1
ATOM 778 N N . GLU A 1 102 ? 34.979 19.882 -10.964 1.00 20.12 102 GLU A N 1
ATOM 779 C CA . GLU A 1 102 ? 35.841 18.691 -10.974 1.00 19.34 102 GLU A CA 1
ATOM 780 C C . GLU A 1 102 ? 36.894 18.874 -9.877 1.00 23.62 102 GLU A C 1
ATOM 781 O O . GLU A 1 102 ? 38.080 19.119 -10.156 1.00 22.46 102 GLU A O 1
ATOM 787 N N . GLY A 1 103 ? 36.422 18.813 -8.636 1.00 20.91 103 GLY A N 1
ATOM 788 C CA . GLY A 1 103 ? 37.243 19.074 -7.462 1.00 20.46 103 GLY A CA 1
ATOM 789 C C . GLY A 1 103 ? 37.307 20.564 -7.180 1.00 22.27 103 GLY A C 1
ATOM 790 O O . GLY A 1 103 ? 37.161 21.395 -8.087 1.00 22.00 103 GLY A O 1
ATOM 791 N N . PHE A 1 104 ? 37.499 20.911 -5.915 1.00 18.52 104 PHE A N 1
ATOM 792 C CA . PHE A 1 104 ? 37.613 22.306 -5.508 1.00 17.84 104 PHE A CA 1
ATOM 793 C C . PHE A 1 104 ? 39.099 22.655 -5.455 1.00 21.65 104 PHE A C 1
ATOM 794 O O . PHE A 1 104 ? 39.786 22.336 -4.471 1.00 19.86 104 PHE A O 1
ATOM 802 N N . ALA A 1 105 ? 39.610 23.266 -6.533 1.00 21.35 105 ALA A N 1
ATOM 803 C CA . ALA A 1 105 ? 41.023 23.630 -6.582 1.00 22.64 105 ALA A CA 1
ATOM 804 C C . ALA A 1 105 ? 41.296 24.917 -5.810 1.00 25.85 105 ALA A C 1
ATOM 805 O O . ALA A 1 105 ? 42.421 25.108 -5.345 1.00 27.37 105 ALA A O 1
ATOM 807 N N . TYR A 1 106 ? 40.271 25.791 -5.673 1.00 20.45 106 TYR A N 1
ATOM 808 C CA . TYR A 1 106 ? 40.401 27.082 -4.989 1.00 20.25 106 TYR A CA 1
ATOM 809 C C . TYR A 1 106 ? 39.608 27.053 -3.700 1.00 21.91 106 TYR A C 1
ATOM 810 O O . TYR A 1 106 ? 38.416 26.731 -3.722 1.00 20.55 106 TYR A O 1
ATOM 819 N N . TRP A 1 107 ? 40.244 27.443 -2.589 1.00 19.44 107 TRP A N 1
ATOM 820 C CA . TRP A 1 107 ? 39.572 27.519 -1.297 1.00 19.29 107 TRP A CA 1
ATOM 821 C C . TRP A 1 107 ? 39.871 28.856 -0.671 1.00 22.65 107 TRP A C 1
ATOM 822 O O . TRP A 1 107 ? 40.991 29.367 -0.803 1.00 21.91 107 TRP A O 1
ATOM 833 N N . GLY A 1 108 ? 38.896 29.383 0.056 1.00 19.91 108 GLY A N 1
ATOM 834 C CA . GLY A 1 108 ? 39.111 30.566 0.876 1.00 20.22 108 GLY A CA 1
ATOM 835 C C . GLY A 1 108 ? 39.897 30.144 2.110 1.00 23.74 108 GLY A C 1
ATOM 836 O O . GLY A 1 108 ? 40.112 28.945 2.325 1.00 22.18 108 GLY A O 1
ATOM 837 N N . GLN A 1 109 ? 40.333 31.109 2.935 1.00 20.73 109 GLN A N 1
ATOM 838 C CA . GLN A 1 109 ? 41.113 30.804 4.136 1.00 20.67 109 GLN A CA 1
ATOM 839 C C . GLN A 1 109 ? 40.248 30.272 5.287 1.00 23.94 109 GLN A C 1
ATOM 840 O O . GLN A 1 109 ? 40.778 29.774 6.286 1.00 23.49 109 GLN A O 1
ATOM 846 N N . GLY A 1 110 ? 38.931 30.381 5.130 1.00 20.64 110 GLY A N 1
ATOM 847 C CA . GLY A 1 110 ? 37.975 29.953 6.139 1.00 20.39 110 GLY A CA 1
ATOM 848 C C . GLY A 1 110 ? 37.584 31.080 7.070 1.00 22.87 110 GLY A C 1
ATOM 849 O O . GLY A 1 110 ? 38.357 32.021 7.283 1.00 22.32 110 GLY A O 1
ATOM 850 N N . THR A 1 111 ? 36.361 31.001 7.601 1.00 19.50 111 THR A N 1
ATOM 851 C CA . THR A 1 111 ? 35.823 31.966 8.560 1.00 19.24 111 THR A CA 1
ATOM 852 C C . THR A 1 111 ? 35.311 31.185 9.752 1.00 22.38 111 THR A C 1
ATOM 853 O O . THR A 1 111 ? 34.434 30.329 9.598 1.00 21.07 111 THR A O 1
ATOM 857 N N . LEU A 1 112 ? 35.856 31.479 10.934 1.00 20.72 112 LEU A N 1
ATOM 858 C CA . LEU A 1 112 ? 35.405 30.842 12.159 1.00 20.51 112 LEU A CA 1
ATOM 859 C C . LEU A 1 112 ? 34.144 31.541 12.635 1.00 24.19 112 LEU A C 1
ATOM 860 O O . LEU A 1 112 ? 34.123 32.768 12.760 1.00 24.23 112 LEU A O 1
ATOM 865 N N . VAL A 1 113 ? 33.100 30.757 12.898 1.00 19.61 113 VAL A N 1
ATOM 866 C CA . VAL A 1 113 ? 31.854 31.252 13.474 1.00 19.42 113 VAL A CA 1
ATOM 867 C C . VAL A 1 113 ? 31.761 30.600 14.841 1.00 23.20 113 VAL A C 1
ATOM 868 O O . VAL A 1 113 ? 31.708 29.369 14.926 1.00 22.86 113 VAL A O 1
ATOM 872 N N . THR A 1 114 ? 31.760 31.417 15.898 1.00 20.63 114 THR A N 1
ATOM 873 C CA . THR A 1 114 ? 31.626 30.927 17.266 1.00 21.45 114 THR A CA 1
ATOM 874 C C . THR A 1 114 ? 30.275 31.383 17.798 1.00 25.10 114 THR A C 1
ATOM 875 O O . THR A 1 114 ? 30.007 32.586 17.850 1.00 24.58 114 THR A O 1
ATOM 879 N N . VAL A 1 115 ? 29.417 30.425 18.158 1.00 22.26 115 VAL A N 1
ATOM 880 C CA . VAL A 1 115 ? 28.112 30.730 18.733 1.00 22.18 115 VAL A CA 1
ATOM 881 C C . VAL A 1 115 ? 28.324 30.799 20.247 1.00 28.30 115 VAL A C 1
ATOM 882 O O . VAL A 1 115 ? 28.812 29.836 20.841 1.00 28.42 115 VAL A O 1
ATOM 886 N N . SER A 1 116 ? 28.000 31.954 20.856 1.00 27.04 116 SER A N 1
ATOM 887 C CA . SER A 1 116 ? 28.168 32.166 22.296 1.00 28.54 116 SER A CA 1
ATOM 888 C C . SER A 1 116 ? 27.179 31.323 23.117 1.00 34.25 116 SER A C 1
ATOM 889 O O . SER A 1 116 ? 26.279 30.695 22.556 1.00 32.68 116 SER A O 1
ATOM 892 N N . ALA A 1 117 ? 27.376 31.274 24.442 1.00 34.15 117 ALA A N 1
ATOM 893 C CA . ALA A 1 117 ? 26.531 30.499 25.342 1.00 35.62 117 ALA A CA 1
ATOM 894 C C . ALA A 1 117 ? 25.123 31.072 25.459 1.00 42.20 117 ALA A C 1
ATOM 895 O O . ALA A 1 117 ? 24.930 32.280 25.307 1.00 41.98 117 ALA A O 1
ATOM 897 N N . GLY A 1 118 ? 24.164 30.194 25.741 1.00 41.69 118 GLY A N 1
ATOM 898 C CA . GLY A 1 118 ? 22.766 30.557 25.942 1.00 42.67 118 GLY A CA 1
ATOM 899 C C . GLY A 1 118 ? 21.783 29.727 25.146 1.00 47.83 118 GLY A C 1
ATOM 900 O O . GLY A 1 118 ? 22.172 28.961 24.258 1.00 45.89 118 GLY A O 1
ATOM 901 N N . GLY A 1 119 ? 20.507 29.888 25.475 1.00 47.06 119 GLY A N 1
ATOM 902 C CA . GLY A 1 119 ? 19.419 29.203 24.791 1.00 47.32 119 GLY A CA 1
ATOM 903 C C . GLY A 1 119 ? 19.011 29.916 23.519 1.00 51.38 119 GLY A C 1
ATOM 904 O O . GLY A 1 119 ? 19.289 31.108 23.357 1.00 50.93 119 GLY A O 1
ATOM 905 N N . GLY A 1 120 ? 18.355 29.184 22.623 1.00 48.30 120 GLY A N 1
ATOM 906 C CA . GLY A 1 120 ? 17.878 29.729 21.357 1.00 47.54 120 GLY A CA 1
ATOM 907 C C . GLY A 1 120 ? 18.379 29.011 20.123 1.00 50.84 120 GLY A C 1
ATOM 908 O O . GLY A 1 120 ? 19.374 28.280 20.173 1.00 50.16 120 GLY A O 1
ATOM 909 N N . GLY A 1 121 ? 17.676 29.231 19.017 1.00 46.98 121 GLY A N 1
ATOM 910 C CA . GLY A 1 121 ? 17.992 28.640 17.723 1.00 45.89 121 GLY A CA 1
ATOM 911 C C . GLY A 1 121 ? 17.453 27.238 17.519 1.00 50.42 121 GLY A C 1
ATOM 912 O O . GLY A 1 121 ? 16.878 26.642 18.435 1.00 50.41 121 GLY A O 1
ATOM 913 N N . SER A 1 122 ? 17.655 26.701 16.302 1.00 47.10 122 SER A N 1
ATOM 914 C CA . SER A 1 122 ? 17.231 25.358 15.896 1.00 47.98 122 SER A CA 1
ATOM 915 C C . SER A 1 122 ? 18.151 24.801 14.799 1.00 52.77 122 SER A C 1
ATOM 916 O O . SER A 1 122 ? 18.744 25.575 14.048 1.00 51.32 122 SER A O 1
ATOM 919 N N . GLY A 1 123 ? 18.247 23.473 14.720 1.00 51.01 123 GLY A N 1
ATOM 920 C CA . GLY A 1 123 ? 19.059 22.776 13.725 1.00 50.94 123 GLY A CA 1
ATOM 921 C C . GLY A 1 123 ? 18.510 22.842 12.310 1.00 55.40 123 GLY A C 1
ATOM 922 O O . GLY A 1 123 ? 19.272 22.745 11.342 1.00 54.71 123 GLY A O 1
ATOM 923 N N . GLY A 1 124 ? 17.191 22.996 12.195 1.00 52.61 124 GLY A N 1
ATOM 924 C CA . GLY A 1 124 ? 16.488 23.079 10.920 1.00 87.13 124 GLY A CA 1
ATOM 925 C C . GLY A 1 124 ? 15.055 22.598 11.000 1.00 121.58 124 GLY A C 1
ATOM 926 O O . GLY A 1 124 ? 14.713 21.550 10.449 1.00 85.48 124 GLY A O 1
ATOM 927 N N . LEU A 1 134 ? 22.315 10.488 -0.246 1.00 47.93 134 LEU A N 1
ATOM 928 C CA . LEU A 1 134 ? 23.536 9.808 -0.670 1.00 46.59 134 LEU A CA 1
ATOM 929 C C . LEU A 1 134 ? 24.463 9.523 0.513 1.00 46.59 134 LEU A C 1
ATOM 930 O O . LEU A 1 134 ? 24.653 10.383 1.375 1.00 46.20 134 LEU A O 1
ATOM 935 N N . VAL A 1 135 ? 25.053 8.317 0.532 1.00 39.98 135 VAL A N 1
ATOM 936 C CA . VAL A 1 135 ? 25.990 7.893 1.572 1.00 37.94 135 VAL A CA 1
ATOM 937 C C . VAL A 1 135 ? 27.378 7.685 0.954 1.00 38.08 135 VAL A C 1
ATOM 938 O O . VAL A 1 135 ? 27.514 6.949 -0.030 1.00 38.12 135 VAL A O 1
ATOM 942 N N . MET A 1 136 ? 28.395 8.349 1.540 1.00 31.04 136 MET A N 1
ATOM 943 C CA A MET A 1 136 ? 29.791 8.239 1.118 0.50 29.57 136 MET A CA 1
ATOM 944 C CA B MET A 1 136 ? 29.786 8.223 1.118 0.50 29.17 136 MET A CA 1
ATOM 945 C C . MET A 1 136 ? 30.550 7.555 2.253 1.00 32.62 136 MET A C 1
ATOM 946 O O . MET A 1 136 ? 30.700 8.144 3.327 1.00 32.18 136 MET A O 1
ATOM 955 N N . THR A 1 137 ? 30.985 6.302 2.034 1.00 28.22 137 THR A N 1
ATOM 956 C CA . THR A 1 137 ? 31.698 5.538 3.052 1.00 27.92 137 THR A CA 1
ATOM 957 C C . THR A 1 137 ? 33.198 5.573 2.817 1.00 29.86 137 THR A C 1
ATOM 958 O O . THR A 1 137 ? 33.703 4.894 1.919 1.00 28.92 137 THR A O 1
ATOM 962 N N . GLN A 1 138 ? 33.909 6.343 3.652 1.00 24.81 138 GLN A N 1
ATOM 963 C CA . GLN A 1 138 ? 35.357 6.461 3.570 1.00 23.48 138 GLN A CA 1
ATOM 964 C C . GLN A 1 138 ? 36.000 5.628 4.650 1.00 27.66 138 GLN A C 1
ATOM 965 O O . GLN A 1 138 ? 35.676 5.792 5.829 1.00 27.26 138 GLN A O 1
ATOM 971 N N . THR A 1 139 ? 36.894 4.711 4.244 1.00 25.49 139 THR A N 1
ATOM 972 C CA . THR A 1 139 ? 37.593 3.826 5.171 1.00 25.96 139 THR A CA 1
ATOM 973 C C . THR A 1 139 ? 39.104 3.828 4.911 1.00 29.37 139 THR A C 1
ATOM 974 O O . THR A 1 139 ? 39.518 3.895 3.752 1.00 28.98 139 THR A O 1
ATOM 978 N N . PRO A 1 140 ? 39.946 3.693 5.958 1.00 26.46 140 PRO A N 1
ATOM 979 C CA . PRO A 1 140 ? 39.601 3.643 7.392 1.00 26.57 140 PRO A CA 1
ATOM 980 C C . PRO A 1 140 ? 39.443 5.062 7.949 1.00 29.87 140 PRO A C 1
ATOM 981 O O . PRO A 1 140 ? 39.930 6.003 7.327 1.00 28.61 140 PRO A O 1
ATOM 985 N N . ALA A 1 141 ? 38.790 5.228 9.113 1.00 28.27 141 ALA A N 1
ATOM 986 C CA . ALA A 1 141 ? 38.645 6.560 9.719 1.00 27.92 141 ALA A CA 1
ATOM 987 C C . ALA A 1 141 ? 40.006 7.062 10.228 1.00 29.58 141 ALA A C 1
ATOM 988 O O . ALA A 1 141 ? 40.275 8.263 10.203 1.00 27.03 141 ALA A O 1
ATOM 990 N N . SER A 1 142 ? 40.869 6.124 10.661 1.00 27.25 142 SER A N 1
ATOM 991 C CA . SER A 1 142 ? 42.206 6.399 11.171 1.00 26.82 142 SER A CA 1
ATOM 992 C C . SER A 1 142 ? 43.203 5.470 10.484 1.00 30.34 142 SER A C 1
ATOM 993 O O . SER A 1 142 ? 42.927 4.278 10.326 1.00 30.70 142 SER A O 1
ATOM 996 N N . LEU A 1 143 ? 44.349 6.016 10.060 1.00 26.66 143 LEU A N 1
ATOM 997 C CA . LEU A 1 143 ? 45.380 5.224 9.394 1.00 27.37 143 LEU A CA 1
ATOM 998 C C . LEU A 1 143 ? 46.760 5.536 9.961 1.00 30.26 143 LEU A C 1
ATOM 999 O O . LEU A 1 143 ? 47.276 6.638 9.765 1.00 29.26 143 LEU A O 1
ATOM 1004 N N . ALA A 1 144 ? 47.336 4.567 10.694 1.00 27.43 144 ALA A N 1
ATOM 1005 C CA . ALA A 1 144 ? 48.667 4.681 11.275 1.00 27.91 144 ALA A CA 1
ATOM 1006 C C . ALA A 1 144 ? 49.609 4.022 10.269 1.00 32.75 144 ALA A C 1
ATOM 1007 O O . ALA A 1 144 ? 49.478 2.827 9.988 1.00 33.92 144 ALA A O 1
ATOM 1009 N N . VAL A 1 145 ? 50.494 4.828 9.668 1.00 28.41 145 VAL A N 1
ATOM 1010 C CA . VAL A 1 145 ? 51.399 4.399 8.602 1.00 28.78 145 VAL A CA 1
ATOM 1011 C C . VAL A 1 145 ? 52.834 4.215 9.046 1.00 31.84 145 VAL A C 1
ATOM 1012 O O . VAL A 1 145 ? 53.296 4.857 9.994 1.00 32.77 145 VAL A O 1
ATOM 1016 N N . SER A 1 146 ? 53.546 3.344 8.323 1.00 27.37 146 SER A N 1
ATOM 1017 C CA . SER A 1 146 ? 54.979 3.168 8.458 1.00 26.52 146 SER A CA 1
ATOM 1018 C C . SER A 1 146 ? 55.514 3.999 7.298 1.00 29.65 146 SER A C 1
ATOM 1019 O O . SER A 1 146 ? 55.104 3.765 6.161 1.00 29.61 146 SER A O 1
ATOM 1022 N N . LEU A 1 147 ? 56.388 4.987 7.552 1.00 26.05 147 LEU A N 1
ATOM 1023 C CA . LEU A 1 147 ? 56.936 5.768 6.438 1.00 26.11 147 LEU A CA 1
ATOM 1024 C C . LEU A 1 147 ? 57.663 4.836 5.453 1.00 30.71 147 LEU A C 1
ATOM 1025 O O . LEU A 1 147 ? 58.373 3.916 5.872 1.00 31.03 147 LEU A O 1
ATOM 1030 N N . GLY A 1 148 ? 57.412 5.040 4.165 1.00 28.31 148 GLY A N 1
ATOM 1031 C CA . GLY A 1 148 ? 57.979 4.210 3.107 1.00 30.25 148 GLY A CA 1
ATOM 1032 C C . GLY A 1 148 ? 57.024 3.147 2.595 1.00 35.96 148 GLY A C 1
ATOM 1033 O O . GLY A 1 148 ? 57.281 2.550 1.545 1.00 37.20 148 GLY A O 1
ATOM 1034 N N . GLN A 1 149 ? 55.913 2.899 3.327 1.00 32.20 149 GLN A N 1
ATOM 1035 C CA . GLN A 1 149 ? 54.897 1.906 2.951 1.00 32.69 149 GLN A CA 1
ATOM 1036 C C . GLN A 1 149 ? 53.926 2.475 1.917 1.00 34.67 149 GLN A C 1
ATOM 1037 O O . GLN A 1 149 ? 53.886 3.690 1.689 1.00 32.49 149 GLN A O 1
ATOM 1043 N N . ARG A 1 150 ? 53.106 1.585 1.336 1.00 32.34 150 ARG A N 1
ATOM 1044 C CA . ARG A 1 150 ? 52.026 1.936 0.421 1.00 31.89 150 ARG A CA 1
ATOM 1045 C C . ARG A 1 150 ? 50.804 2.154 1.318 1.00 36.09 150 ARG A C 1
ATOM 1046 O O . ARG A 1 150 ? 50.420 1.249 2.066 1.00 36.86 150 ARG A O 1
ATOM 1054 N N . ALA A 1 151 ? 50.237 3.368 1.296 1.00 30.78 151 ALA A N 1
ATOM 1055 C CA . ALA A 1 151 ? 49.052 3.697 2.083 1.00 29.92 151 ALA A CA 1
ATOM 1056 C C . ALA A 1 151 ? 47.858 3.735 1.136 1.00 32.45 151 ALA A C 1
ATOM 1057 O O . ALA A 1 151 ? 47.962 4.323 0.056 1.00 31.34 151 ALA A O 1
ATOM 1059 N N . THR A 1 152 ? 46.743 3.079 1.532 1.00 29.42 152 THR A N 1
ATOM 1060 C CA A THR A 1 152 ? 45.518 3.026 0.725 0.50 29.43 152 THR A CA 1
ATOM 1061 C CA B THR A 1 152 ? 45.520 2.964 0.740 0.50 29.63 152 THR A CA 1
ATOM 1062 C C . THR A 1 152 ? 44.307 3.499 1.517 1.00 32.70 152 THR A C 1
ATOM 1063 O O . THR A 1 152 ? 44.093 3.088 2.664 1.00 32.89 152 THR A O 1
ATOM 1070 N N . ILE A 1 153 ? 43.517 4.383 0.892 1.00 27.79 153 ILE A N 1
ATOM 1071 C CA . ILE A 1 153 ? 42.299 4.951 1.460 1.00 26.51 153 ILE A CA 1
ATOM 1072 C C . ILE A 1 153 ? 41.176 4.660 0.464 1.00 30.98 153 ILE A C 1
ATOM 1073 O O . ILE A 1 153 ? 41.343 4.883 -0.734 1.00 30.42 153 ILE A O 1
ATOM 1078 N N . SER A 1 154 ? 40.052 4.136 0.955 1.00 27.64 154 SER A N 1
ATOM 1079 C CA . SER A 1 154 ? 38.934 3.772 0.097 1.00 28.40 154 SER A CA 1
ATOM 1080 C C . SER A 1 154 ? 37.719 4.646 0.301 1.00 30.58 154 SER A C 1
ATOM 1081 O O . SER A 1 154 ? 37.514 5.181 1.391 1.00 29.23 154 SER A O 1
ATOM 1084 N N . CYS A 1 155 ? 36.923 4.802 -0.768 1.00 27.71 155 CYS A N 1
ATOM 1085 C CA . CYS A 1 155 ? 35.660 5.517 -0.749 1.00 28.07 155 CYS A CA 1
ATOM 1086 C C . CYS A 1 155 ? 34.634 4.813 -1.602 1.00 31.69 155 CYS A C 1
ATOM 1087 O O . CYS A 1 155 ? 34.885 4.555 -2.782 1.00 30.82 155 CYS A O 1
ATOM 1090 N N . ARG A 1 156 ? 33.501 4.458 -0.978 1.00 28.76 156 ARG A N 1
ATOM 1091 C CA . ARG A 1 156 ? 32.378 3.791 -1.627 1.00 30.67 156 ARG A CA 1
ATOM 1092 C C . ARG A 1 156 ? 31.146 4.692 -1.575 1.00 34.54 156 ARG A C 1
ATOM 1093 O O . ARG A 1 156 ? 30.747 5.131 -0.496 1.00 33.36 156 ARG A O 1
ATOM 1101 N N . ALA A 1 157 ? 30.549 4.967 -2.742 1.00 32.72 157 ALA A N 1
ATOM 1102 C CA . ALA A 1 157 ? 29.348 5.792 -2.840 1.00 32.76 157 ALA A CA 1
ATOM 1103 C C . ALA A 1 157 ? 28.108 4.904 -2.955 1.00 38.08 157 ALA A C 1
ATOM 1104 O O . ALA A 1 157 ? 28.192 3.819 -3.533 1.00 37.82 157 ALA A O 1
ATOM 1106 N N . SER A 1 158 ? 26.960 5.374 -2.419 1.00 36.27 158 SER A N 1
ATOM 1107 C CA . SER A 1 158 ? 25.681 4.646 -2.466 1.00 38.20 158 SER A CA 1
ATOM 1108 C C . SER A 1 158 ? 24.983 4.773 -3.833 1.00 44.49 158 SER A C 1
ATOM 1109 O O . SER A 1 158 ? 24.023 4.047 -4.105 1.00 45.72 158 SER A O 1
ATOM 1112 N N . GLU A 1 159 ? 25.463 5.701 -4.680 1.00 41.28 159 GLU A N 1
ATOM 1113 C CA . GLU A 1 159 ? 24.956 5.950 -6.033 1.00 41.93 159 GLU A CA 1
ATOM 1114 C C . GLU A 1 159 ? 26.138 6.108 -6.991 1.00 44.53 159 GLU A C 1
ATOM 1115 O O . GLU A 1 159 ? 27.245 6.445 -6.555 1.00 42.13 159 GLU A O 1
ATOM 1121 N N . ASN A 1 160 ? 25.903 5.866 -8.295 1.00 41.48 160 ASN A N 1
ATOM 1122 C CA . ASN A 1 160 ? 26.920 5.979 -9.343 1.00 40.56 160 ASN A CA 1
ATOM 1123 C C . ASN A 1 160 ? 27.449 7.413 -9.410 1.00 40.52 160 ASN A C 1
ATOM 1124 O O . ASN A 1 160 ? 26.664 8.361 -9.323 1.00 41.21 160 ASN A O 1
ATOM 1129 N N . VAL A 1 161 ? 28.780 7.580 -9.483 1.00 33.25 161 VAL A N 1
ATOM 1130 C CA . VAL A 1 161 ? 29.361 8.926 -9.513 1.00 30.59 161 VAL A CA 1
ATOM 1131 C C . VAL A 1 161 ? 29.889 9.343 -10.893 1.00 31.40 161 VAL A C 1
ATOM 1132 O O . VAL A 1 161 ? 30.569 10.369 -11.025 1.00 28.02 161 VAL A O 1
ATOM 1136 N N . ASP A 1 162 ? 29.558 8.546 -11.920 1.00 28.76 162 ASP A N 1
ATOM 1137 C CA . ASP A 1 162 ? 29.979 8.811 -13.283 1.00 28.97 162 ASP A CA 1
ATOM 1138 C C . ASP A 1 162 ? 29.062 9.771 -13.990 1.00 31.85 162 ASP A C 1
ATOM 1139 O O . ASP A 1 162 ? 27.850 9.756 -13.774 1.00 32.47 162 ASP A O 1
ATOM 1144 N N . ARG A 1 163 ? 29.650 10.596 -14.860 1.00 27.50 163 ARG A N 1
ATOM 1145 C CA . ARG A 1 163 ? 28.931 11.515 -15.741 1.00 26.84 163 ARG A CA 1
ATOM 1146 C C . ARG A 1 163 ? 29.793 11.729 -16.974 1.00 29.29 163 ARG A C 1
ATOM 1147 O O . ARG A 1 163 ? 31.009 11.901 -16.846 1.00 27.83 163 ARG A O 1
ATOM 1155 N N . TYR A 1 164 ? 29.176 11.677 -18.169 1.00 27.86 164 TYR A N 1
ATOM 1156 C CA . TYR A 1 164 ? 29.867 11.815 -19.462 1.00 28.55 164 TYR A CA 1
ATOM 1157 C C . TYR A 1 164 ? 31.018 10.790 -19.606 1.00 32.31 164 TYR A C 1
ATOM 1158 O O . TYR A 1 164 ? 32.043 11.092 -20.223 1.00 31.71 164 TYR A O 1
ATOM 1167 N N . GLY A 1 165 ? 30.845 9.608 -19.015 1.00 31.06 165 GLY A N 1
ATOM 1168 C CA . GLY A 1 165 ? 31.841 8.539 -19.051 1.00 32.15 165 GLY A CA 1
ATOM 1169 C C . GLY A 1 165 ? 33.069 8.774 -18.186 1.00 34.65 165 GLY A C 1
ATOM 1170 O O . GLY A 1 165 ? 34.095 8.118 -18.384 1.00 34.57 165 GLY A O 1
ATOM 1171 N N . ASN A 1 166 ? 32.978 9.702 -17.213 1.00 29.72 166 ASN A N 1
ATOM 1172 C CA . ASN A 1 166 ? 34.068 10.042 -16.291 1.00 28.16 166 ASN A CA 1
ATOM 1173 C C . ASN A 1 166 ? 33.577 9.976 -14.852 1.00 30.36 166 AS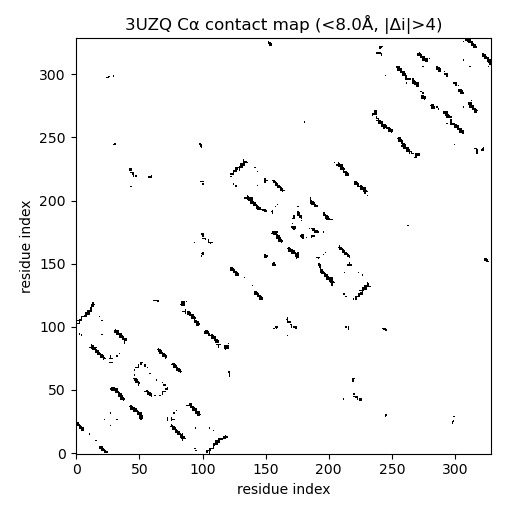N A C 1
ATOM 1174 O O . ASN A 1 166 ? 32.435 10.339 -14.579 1.00 30.78 166 ASN A O 1
ATOM 1179 N N . SER A 1 167 ? 34.437 9.541 -13.926 1.00 25.50 167 SER A N 1
ATOM 1180 C CA . SER A 1 167 ? 34.055 9.422 -12.524 1.00 23.59 167 SER A CA 1
ATOM 1181 C C . SER A 1 167 ? 34.355 10.700 -11.771 1.00 25.43 167 SER A C 1
ATOM 1182 O O . SER A 1 167 ? 35.520 11.080 -11.629 1.00 25.13 167 SER A O 1
ATOM 1185 N N . PHE A 1 168 ? 33.303 11.375 -11.293 1.00 22.12 168 PHE A N 1
ATOM 1186 C CA . PHE A 1 168 ? 33.445 12.636 -10.565 1.00 19.94 168 PHE A CA 1
ATOM 1187 C C . PHE A 1 168 ? 33.770 12.370 -9.086 1.00 24.20 168 PHE A C 1
ATOM 1188 O O . PHE A 1 168 ? 32.987 12.701 -8.195 1.00 23.27 168 PHE A O 1
ATOM 1196 N N . MET A 1 169 ? 34.941 11.767 -8.845 1.00 20.92 169 MET A N 1
ATOM 1197 C CA . MET A 1 169 ? 35.457 11.448 -7.513 1.00 21.55 169 MET A CA 1
ATOM 1198 C C . MET A 1 169 ? 36.767 12.197 -7.334 1.00 23.64 169 MET A C 1
ATOM 1199 O O . MET A 1 169 ? 37.674 12.060 -8.155 1.00 23.10 169 MET A O 1
ATOM 1204 N N . HIS A 1 170 ? 36.867 12.989 -6.263 1.00 19.60 170 HIS A N 1
ATOM 1205 C CA . HIS A 1 170 ? 38.041 13.811 -6.016 1.00 18.23 170 HIS A CA 1
ATOM 1206 C C . HIS A 1 170 ? 38.608 13.551 -4.634 1.00 21.82 170 HIS A C 1
ATOM 1207 O O . HIS A 1 170 ? 37.882 13.115 -3.740 1.00 20.70 170 HIS A O 1
ATOM 1214 N N . TRP A 1 171 ? 39.902 13.814 -4.463 1.00 19.85 171 TRP A N 1
ATOM 1215 C CA . TRP A 1 171 ? 40.587 13.601 -3.192 1.00 19.06 171 TRP A CA 1
ATOM 1216 C C . TRP A 1 171 ? 41.279 14.861 -2.728 1.00 20.79 171 TRP A C 1
ATOM 1217 O O . TRP A 1 171 ? 41.908 15.549 -3.532 1.00 19.15 171 TRP A O 1
ATOM 1228 N N . TYR A 1 172 ? 41.196 15.129 -1.417 1.00 18.21 172 TYR A N 1
ATOM 1229 C CA . TYR A 1 172 ? 41.782 16.303 -0.767 1.00 17.98 172 TYR A CA 1
ATOM 1230 C C . TYR A 1 172 ? 42.688 15.907 0.376 1.00 21.06 172 TYR A C 1
ATOM 1231 O O . TYR A 1 172 ? 42.463 14.885 1.013 1.00 19.82 172 TYR A O 1
ATOM 1240 N N . GLN A 1 173 ? 43.654 16.781 0.680 1.00 18.42 173 GLN A N 1
ATOM 1241 C CA . GLN A 1 173 ? 44.564 16.664 1.812 1.00 18.48 173 GLN A CA 1
ATOM 1242 C C . GLN A 1 173 ? 44.346 17.909 2.673 1.00 22.01 173 GLN A C 1
ATOM 1243 O O . GLN A 1 173 ? 44.344 19.025 2.146 1.00 22.45 173 GLN A O 1
ATOM 1249 N N . GLN A 1 174 ? 44.206 17.731 3.986 1.00 18.98 174 GLN A N 1
ATOM 1250 C CA . GLN A 1 174 ? 44.072 18.872 4.875 1.00 18.90 174 GLN A CA 1
ATOM 1251 C C . GLN A 1 174 ? 45.004 18.726 6.059 1.00 23.08 174 GLN A C 1
ATOM 1252 O O . GLN A 1 174 ? 44.887 17.778 6.834 1.00 22.25 174 GLN A O 1
ATOM 1258 N N . LYS A 1 175 ? 45.907 19.692 6.209 1.00 22.70 175 LYS A N 1
ATOM 1259 C CA . LYS A 1 175 ? 46.840 19.722 7.336 1.00 24.08 175 LYS A CA 1
ATOM 1260 C C . LYS A 1 175 ? 46.270 20.634 8.411 1.00 30.94 175 LYS A C 1
ATOM 1261 O O . LYS A 1 175 ? 45.467 21.516 8.102 1.00 29.22 175 LYS A O 1
ATOM 1267 N N . ALA A 1 176 ? 46.666 20.407 9.683 1.00 31.30 176 ALA A N 1
ATOM 1268 C CA . ALA A 1 176 ? 46.202 21.173 10.838 1.00 32.68 176 ALA A CA 1
ATOM 1269 C C . ALA A 1 176 ? 46.266 22.684 10.611 1.00 36.69 176 ALA A C 1
ATOM 1270 O O . ALA A 1 176 ? 47.287 23.199 10.145 1.00 36.65 176 ALA A O 1
ATOM 1272 N N . GLY A 1 177 ? 45.148 23.353 10.885 1.00 34.22 177 GLY A N 1
ATOM 1273 C CA . GLY A 1 177 ? 44.990 24.798 10.759 1.00 34.76 177 GLY A CA 1
ATOM 1274 C C . GLY A 1 177 ? 45.107 25.352 9.353 1.00 37.39 177 GLY A C 1
ATOM 1275 O O . GLY A 1 177 ? 45.420 26.533 9.181 1.00 38.77 177 GLY A O 1
ATOM 1276 N N . GLN A 1 178 ? 44.858 24.508 8.338 1.00 30.32 178 GLN A N 1
ATOM 1277 C CA . GLN A 1 178 ? 44.940 24.915 6.939 1.00 28.46 178 GLN A CA 1
ATOM 1278 C C . GLN A 1 178 ? 43.662 24.545 6.189 1.00 28.80 178 GLN A C 1
ATOM 1279 O O . GLN A 1 178 ? 43.017 23.557 6.545 1.00 26.71 178 GLN A O 1
ATOM 1285 N N . PRO A 1 179 ? 43.337 25.227 5.072 1.00 25.41 179 PRO A N 1
ATOM 1286 C CA . PRO A 1 179 ? 42.204 24.776 4.259 1.00 24.02 179 PRO A CA 1
ATOM 1287 C C . PRO A 1 179 ? 42.608 23.496 3.507 1.00 24.77 179 PRO A C 1
ATOM 1288 O O . PRO A 1 179 ? 43.813 23.244 3.322 1.00 23.94 179 PRO A O 1
ATOM 1292 N N . PRO A 1 180 ? 41.632 22.672 3.070 1.00 20.45 180 PRO A N 1
ATOM 1293 C CA . PRO A 1 180 ? 41.975 21.482 2.272 1.00 19.61 180 PRO A CA 1
ATOM 1294 C C . PRO A 1 180 ? 42.640 21.879 0.953 1.00 22.95 180 PRO A C 1
ATOM 1295 O O . PRO A 1 180 ? 42.471 23.009 0.480 1.00 22.79 180 PRO A O 1
ATOM 1299 N N . LYS A 1 181 ? 43.376 20.937 0.358 1.00 20.04 181 LYS A N 1
ATOM 1300 C CA . LYS A 1 181 ? 44.079 21.114 -0.913 1.00 20.46 181 LYS A CA 1
ATOM 1301 C C . LYS A 1 181 ? 43.666 19.966 -1.826 1.00 22.17 181 LYS A C 1
ATOM 1302 O O . LYS A 1 181 ? 43.664 18.818 -1.387 1.00 21.41 181 LYS A O 1
ATOM 1308 N N . LEU A 1 182 ? 43.320 20.271 -3.090 1.00 18.65 182 LEU A N 1
ATOM 1309 C CA . LEU A 1 182 ? 42.935 19.245 -4.050 1.00 17.85 182 LEU A CA 1
ATOM 1310 C C . LEU A 1 182 ? 44.165 18.444 -4.488 1.00 22.09 182 LEU A C 1
ATOM 1311 O O . LEU A 1 182 ? 45.173 19.033 -4.895 1.00 21.96 182 LEU A O 1
ATOM 1316 N N . LEU A 1 183 ? 44.070 17.107 -4.408 1.00 19.26 183 LEU A N 1
ATOM 1317 C CA . LEU A 1 183 ? 45.158 16.208 -4.813 1.00 20.32 183 LEU A CA 1
ATOM 1318 C C . LEU A 1 183 ? 44.878 15.546 -6.144 1.00 24.09 183 LEU A C 1
ATOM 1319 O O . LEU A 1 183 ? 45.746 15.508 -7.014 1.00 24.18 183 LEU A O 1
ATOM 1324 N N . ILE A 1 184 ? 43.688 14.940 -6.255 1.00 20.60 184 ILE A N 1
ATOM 1325 C CA . ILE A 1 184 ? 43.256 14.154 -7.406 1.00 21.06 184 ILE A CA 1
ATOM 1326 C C . ILE A 1 184 ? 41.853 14.586 -7.783 1.00 23.25 184 ILE A C 1
ATOM 1327 O O . ILE A 1 184 ? 41.009 14.760 -6.908 1.00 21.16 184 ILE A O 1
ATOM 1332 N N . TYR A 1 185 ? 41.599 14.721 -9.080 1.00 21.26 185 TYR A N 1
ATOM 1333 C CA . TYR A 1 185 ? 40.269 15.043 -9.579 1.00 21.02 185 TYR A CA 1
ATOM 1334 C C . TYR A 1 185 ? 39.899 14.032 -10.649 1.00 23.83 185 TYR A C 1
ATOM 1335 O O . TYR A 1 185 ? 40.788 13.436 -11.271 1.00 23.63 185 TYR A O 1
ATOM 1344 N N . ARG A 1 186 ? 38.588 13.850 -10.884 1.00 20.82 186 ARG A N 1
ATOM 1345 C CA . ARG A 1 186 ? 38.079 12.948 -11.930 1.00 21.28 186 ARG A CA 1
ATOM 1346 C C . ARG A 1 186 ? 38.661 11.527 -11.736 1.00 25.63 186 ARG A C 1
ATOM 1347 O O . ARG A 1 186 ? 39.140 10.897 -12.684 1.00 24.57 186 ARG A O 1
ATOM 1355 N N . ALA A 1 187 ? 38.649 11.066 -10.462 1.00 23.19 187 ALA A N 1
ATOM 1356 C CA . ALA A 1 187 ? 39.111 9.769 -9.948 1.00 24.09 187 ALA A CA 1
ATOM 1357 C C . ALA A 1 187 ? 40.602 9.465 -10.024 1.00 27.13 187 ALA A C 1
ATOM 1358 O O . ALA A 1 187 ? 41.131 8.865 -9.087 1.00 25.54 187 ALA A O 1
ATOM 1360 N N . SER A 1 188 ? 41.274 9.828 -11.132 1.00 24.34 188 SER A N 1
ATOM 1361 C CA . SER A 1 188 ? 42.671 9.448 -11.353 1.00 24.94 188 SER A CA 1
ATOM 1362 C C . SER A 1 188 ? 43.607 10.551 -11.849 1.00 29.75 188 SER A C 1
ATOM 1363 O O . SER A 1 188 ? 44.785 10.276 -12.102 1.00 30.84 188 SER A O 1
ATOM 1366 N N . ASN A 1 189 ? 43.103 11.777 -12.020 1.00 25.97 189 ASN A N 1
ATOM 1367 C CA . ASN A 1 189 ? 43.944 12.849 -12.541 1.00 26.04 189 ASN A CA 1
ATOM 1368 C C . ASN A 1 189 ? 44.651 13.614 -11.449 1.00 28.46 189 ASN A C 1
ATOM 1369 O O . ASN A 1 189 ? 44.013 14.114 -10.529 1.00 26.73 189 ASN A O 1
ATOM 1374 N N . LEU A 1 190 ? 45.977 13.694 -11.555 1.00 26.38 190 LEU A N 1
ATOM 1375 C CA . LEU A 1 190 ? 46.823 14.376 -10.585 1.00 25.90 190 LEU A CA 1
ATOM 1376 C C . LEU A 1 190 ? 46.718 15.890 -10.763 1.00 29.23 190 LEU A C 1
ATOM 1377 O O . LEU A 1 190 ? 46.890 16.406 -11.871 1.00 28.99 190 LEU A O 1
ATOM 1382 N N . GLU A 1 191 ? 46.408 16.598 -9.670 1.00 25.37 191 GLU A N 1
ATOM 1383 C CA . GLU A 1 191 ? 46.315 18.048 -9.686 1.00 25.09 191 GLU A CA 1
ATOM 1384 C C . GLU A 1 191 ? 47.717 18.633 -9.893 1.00 30.30 191 GLU A C 1
ATOM 1385 O O . GLU A 1 191 ? 48.698 18.073 -9.398 1.00 29.61 191 GLU A O 1
ATOM 1391 N N . SER A 1 192 ? 47.811 19.726 -10.666 1.00 29.55 192 SER A N 1
ATOM 1392 C CA . SER A 1 192 ? 49.078 20.400 -10.952 1.00 31.52 192 SER A CA 1
ATOM 1393 C C . SER A 1 192 ? 49.803 20.752 -9.646 1.00 35.88 192 SER A C 1
ATOM 1394 O O . SER A 1 192 ? 49.179 21.264 -8.715 1.00 35.07 192 SER A O 1
ATOM 1397 N N . GLY A 1 193 ? 51.079 20.393 -9.574 1.00 34.57 193 GLY A N 1
ATOM 1398 C CA . GLY A 1 193 ? 51.929 20.643 -8.413 1.00 34.27 193 GLY A CA 1
ATOM 1399 C C . GLY A 1 193 ? 51.901 19.582 -7.329 1.00 36.74 193 GLY A C 1
ATOM 1400 O O . GLY A 1 193 ? 52.614 19.713 -6.331 1.00 37.18 193 GLY A O 1
ATOM 1401 N N . ILE A 1 194 ? 51.084 18.522 -7.505 1.00 30.28 194 ILE A N 1
ATOM 1402 C CA . ILE A 1 194 ? 50.992 17.435 -6.527 1.00 28.33 194 ILE A CA 1
ATOM 1403 C C . ILE A 1 194 ? 52.013 16.339 -6.879 1.00 32.30 194 ILE A C 1
ATOM 1404 O O . ILE A 1 194 ? 52.095 15.959 -8.051 1.00 31.95 194 ILE A O 1
ATOM 1409 N N . PRO A 1 195 ? 52.794 15.826 -5.892 1.00 30.14 195 PRO A N 1
ATOM 1410 C CA . PRO A 1 195 ? 53.788 14.778 -6.205 1.00 30.92 195 PRO A CA 1
ATOM 1411 C C . PRO A 1 195 ? 53.186 13.494 -6.769 1.00 34.60 195 PRO A C 1
ATOM 1412 O O . PRO A 1 195 ? 52.072 13.115 -6.399 1.00 32.42 195 PRO A O 1
ATOM 1416 N N . ALA A 1 196 ? 53.952 12.814 -7.646 1.00 33.94 196 ALA A N 1
ATOM 1417 C CA . ALA A 1 196 ? 53.579 11.564 -8.318 1.00 34.15 196 ALA A CA 1
ATOM 1418 C C . ALA A 1 196 ? 53.328 10.377 -7.369 1.00 35.30 196 ALA A C 1
ATOM 1419 O O . ALA A 1 196 ? 52.763 9.372 -7.804 1.00 34.74 196 ALA A O 1
ATOM 1421 N N . ARG A 1 197 ? 53.701 10.497 -6.073 1.00 30.41 197 ARG A N 1
ATOM 1422 C CA . ARG A 1 197 ? 53.440 9.431 -5.100 1.00 29.55 197 ARG A CA 1
ATOM 1423 C C . ARG A 1 197 ? 51.939 9.291 -4.792 1.00 30.71 197 ARG A C 1
ATOM 1424 O O . ARG A 1 197 ? 51.510 8.255 -4.289 1.00 29.96 197 ARG A O 1
ATOM 1432 N N . PHE A 1 198 ? 51.148 10.329 -5.129 1.00 26.65 198 PHE A N 1
ATOM 1433 C CA . PHE A 1 198 ? 49.694 10.336 -4.994 1.00 25.02 198 PHE A CA 1
ATOM 1434 C C . PHE A 1 198 ? 49.073 9.853 -6.294 1.00 29.71 198 PHE A C 1
ATOM 1435 O O . PHE A 1 198 ? 49.380 10.386 -7.362 1.00 29.92 198 PHE A O 1
ATOM 1443 N N . SER A 1 199 ? 48.212 8.839 -6.204 1.00 26.07 199 SER A N 1
ATOM 1444 C CA . SER A 1 199 ? 47.496 8.316 -7.361 1.00 26.21 199 SER A CA 1
ATOM 1445 C C . SER A 1 199 ? 46.088 7.918 -6.957 1.00 30.15 199 SER A C 1
ATOM 1446 O O . SER A 1 199 ? 45.837 7.591 -5.793 1.00 29.23 199 SER A O 1
ATOM 1449 N N . GLY A 1 200 ? 45.181 7.982 -7.918 1.00 26.88 200 GLY A N 1
ATOM 1450 C CA . GLY A 1 200 ? 43.786 7.629 -7.715 1.00 26.42 200 GLY A CA 1
ATOM 1451 C C . GLY A 1 200 ? 43.322 6.595 -8.715 1.00 30.77 200 GLY A C 1
ATOM 1452 O O . GLY A 1 200 ? 43.792 6.570 -9.856 1.00 29.31 200 GLY A O 1
ATOM 1453 N N . SER A 1 201 ? 42.406 5.728 -8.284 1.00 28.28 201 SER A N 1
ATOM 1454 C CA . SER A 1 201 ? 41.833 4.696 -9.142 1.00 29.69 201 SER A CA 1
ATOM 1455 C C . SER A 1 201 ? 40.386 4.432 -8.759 1.00 34.64 201 SER A C 1
ATOM 1456 O O . SER A 1 201 ? 39.947 4.822 -7.672 1.00 32.74 201 SER A O 1
ATOM 1459 N N . GLY A 1 202 ? 39.653 3.809 -9.675 1.00 33.39 202 GLY A N 1
ATOM 1460 C CA . GLY A 1 202 ? 38.257 3.455 -9.472 1.00 34.25 202 GLY A CA 1
ATOM 1461 C C . GLY A 1 202 ? 37.300 4.007 -10.505 1.00 39.62 202 GLY A C 1
ATOM 1462 O O . GLY A 1 202 ? 37.659 4.871 -11.315 1.00 38.82 202 GLY A O 1
ATOM 1463 N N . SER A 1 203 ? 36.056 3.518 -10.452 1.00 37.21 203 SER A N 1
ATOM 1464 C CA . SER A 1 203 ? 34.962 3.930 -11.330 1.00 37.29 203 SER A CA 1
ATOM 1465 C C . SER A 1 203 ? 33.610 3.603 -10.708 1.00 41.30 203 SER A C 1
ATOM 1466 O O . SER A 1 203 ? 33.509 2.711 -9.862 1.00 41.71 203 SER A O 1
ATOM 1469 N N . ARG A 1 204 ? 32.577 4.354 -11.118 1.00 37.29 204 ARG A N 1
ATOM 1470 C CA . ARG A 1 204 ? 31.188 4.201 -10.689 1.00 37.24 204 ARG A CA 1
ATOM 1471 C C . ARG A 1 204 ? 30.928 4.427 -9.197 1.00 39.34 204 ARG A C 1
ATOM 1472 O O . ARG A 1 204 ? 30.479 5.513 -8.846 1.00 37.61 204 ARG A O 1
ATOM 1480 N N . THR A 1 205 ? 31.189 3.433 -8.323 1.00 36.78 205 THR A N 1
ATOM 1481 C CA . THR A 1 205 ? 30.922 3.601 -6.887 1.00 35.91 205 THR A CA 1
ATOM 1482 C C . THR A 1 205 ? 32.118 3.318 -5.961 1.00 38.98 205 THR A C 1
ATOM 1483 O O . THR A 1 205 ? 32.070 3.728 -4.805 1.00 38.84 205 THR A O 1
ATOM 1487 N N . ASP A 1 206 ? 33.156 2.601 -6.432 1.00 35.37 206 ASP A N 1
ATOM 1488 C CA . ASP A 1 206 ? 34.315 2.235 -5.602 1.00 34.91 206 ASP A CA 1
ATOM 1489 C C . ASP A 1 206 ? 35.598 2.913 -6.043 1.00 36.18 206 ASP A C 1
ATOM 1490 O O . ASP A 1 206 ? 35.964 2.832 -7.219 1.00 36.62 206 ASP A O 1
ATOM 1495 N N . PHE A 1 207 ? 36.270 3.605 -5.100 1.00 29.20 207 PHE A N 1
ATOM 1496 C CA . PHE A 1 207 ? 37.475 4.391 -5.372 1.00 26.96 207 PHE A CA 1
ATOM 1497 C C . PHE A 1 207 ? 38.549 4.244 -4.325 1.00 30.63 207 PHE A C 1
ATOM 1498 O O . PHE A 1 207 ? 38.254 3.974 -3.160 1.00 30.65 207 PHE A O 1
ATOM 1506 N N . THR A 1 208 ? 39.805 4.460 -4.742 1.00 26.60 208 THR A N 1
ATOM 1507 C CA . THR A 1 208 ? 40.961 4.357 -3.870 1.00 26.10 208 THR A CA 1
ATOM 1508 C C . THR A 1 208 ? 41.973 5.468 -4.114 1.00 29.39 208 THR A C 1
ATOM 1509 O O . THR A 1 208 ? 42.291 5.774 -5.268 1.00 29.83 208 THR A O 1
ATOM 1513 N N . LEU A 1 209 ? 42.501 6.042 -3.016 1.00 24.56 209 LEU A N 1
ATOM 1514 C CA . LEU A 1 209 ? 43.604 6.984 -3.051 1.00 23.38 209 LEU A CA 1
ATOM 1515 C C . LEU A 1 209 ? 44.806 6.187 -2.568 1.00 27.44 209 LEU A C 1
ATOM 1516 O O . LEU A 1 209 ? 44.748 5.576 -1.492 1.00 27.43 209 LEU A O 1
ATOM 1521 N N . THR A 1 210 ? 45.889 6.201 -3.348 1.00 25.28 210 THR A N 1
ATOM 1522 C CA . THR A 1 210 ? 47.124 5.516 -2.975 1.00 25.39 210 THR A CA 1
ATOM 1523 C C . THR A 1 210 ? 48.235 6.535 -2.774 1.00 28.81 210 THR A C 1
ATOM 1524 O O . THR A 1 210 ? 48.431 7.408 -3.618 1.00 27.59 210 THR A O 1
ATOM 1528 N N . ILE A 1 211 ? 48.958 6.421 -1.648 1.00 25.16 211 ILE A N 1
ATOM 1529 C CA . ILE A 1 211 ? 50.120 7.256 -1.352 1.00 24.87 211 ILE A CA 1
ATOM 1530 C C . ILE A 1 211 ? 51.264 6.259 -1.258 1.00 29.84 211 ILE A C 1
ATOM 1531 O O . ILE A 1 211 ? 51.286 5.429 -0.344 1.00 29.30 211 ILE A O 1
ATOM 1536 N N . ASN A 1 212 ? 52.161 6.278 -2.252 1.00 27.68 212 ASN A N 1
ATOM 1537 C CA . ASN A 1 212 ? 53.238 5.299 -2.315 1.00 29.14 212 ASN A CA 1
ATOM 1538 C C . ASN A 1 212 ? 54.543 5.853 -2.903 1.00 34.18 212 ASN A C 1
ATOM 1539 O O . ASN A 1 212 ? 54.588 6.163 -4.095 1.00 33.85 212 ASN A O 1
ATOM 1544 N N . PRO A 1 213 ? 55.632 5.941 -2.102 1.00 32.12 213 PRO A N 1
ATOM 1545 C CA . PRO A 1 213 ? 55.715 5.626 -0.665 1.00 31.67 213 P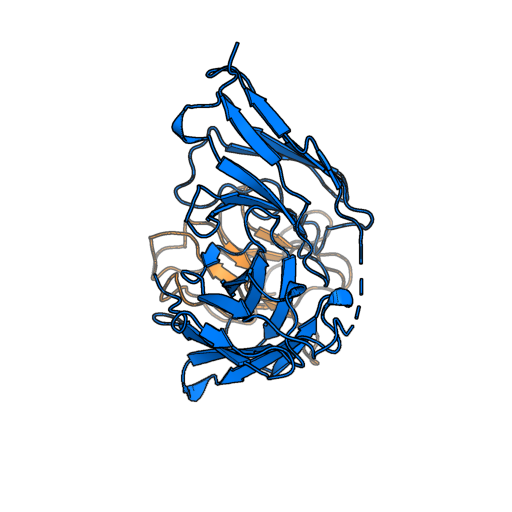RO A CA 1
ATOM 1546 C C . PRO A 1 213 ? 55.239 6.791 0.198 1.00 33.31 213 PRO A C 1
ATOM 1547 O O . PRO A 1 213 ? 55.415 7.946 -0.193 1.00 32.87 213 PRO A O 1
ATOM 1551 N N . VAL A 1 214 ? 54.627 6.498 1.358 1.00 28.71 214 VAL A N 1
ATOM 1552 C CA . VAL A 1 214 ? 54.161 7.547 2.269 1.00 27.63 214 VAL A CA 1
ATOM 1553 C C . VAL A 1 214 ? 55.375 8.260 2.895 1.00 29.31 214 VAL A C 1
ATOM 1554 O O . VAL A 1 214 ? 56.362 7.613 3.268 1.00 29.01 214 VAL A O 1
ATOM 1558 N N . GLU A 1 215 ? 55.322 9.599 2.930 1.00 25.13 215 GLU A N 1
ATOM 1559 C CA . GLU A 1 215 ? 56.407 10.404 3.483 1.00 25.43 215 GLU A CA 1
ATOM 1560 C C . GLU A 1 215 ? 55.915 11.206 4.682 1.00 26.26 215 GLU A C 1
ATOM 1561 O O . GLU A 1 215 ? 54.706 11.309 4.892 1.00 24.49 215 GLU A O 1
ATOM 1567 N N . ALA A 1 216 ? 56.845 11.709 5.512 1.00 22.97 216 ALA A N 1
ATOM 1568 C CA . ALA A 1 216 ? 56.492 12.435 6.739 1.00 22.16 216 ALA A CA 1
ATOM 1569 C C . ALA A 1 216 ? 55.570 13.624 6.510 1.00 25.86 216 ALA A C 1
ATOM 1570 O O . ALA A 1 216 ? 54.691 13.877 7.332 1.00 24.90 216 ALA A O 1
ATOM 1572 N N . ASP A 1 217 ? 55.745 14.333 5.388 1.00 23.26 217 ASP A N 1
ATOM 1573 C CA . ASP A 1 217 ? 54.897 15.491 5.081 1.00 23.23 217 ASP A CA 1
ATOM 1574 C C . ASP A 1 217 ? 53.492 15.115 4.586 1.00 26.12 217 ASP A C 1
ATOM 1575 O O . ASP A 1 217 ? 52.697 16.007 4.287 1.00 25.68 217 ASP A O 1
ATOM 1580 N N . ASP A 1 218 ? 53.170 13.802 4.538 1.00 21.81 218 ASP A N 1
ATOM 1581 C CA . ASP A 1 218 ? 51.848 13.312 4.135 1.00 21.03 218 ASP A CA 1
ATOM 1582 C C . ASP A 1 218 ? 50.895 13.157 5.329 1.00 24.16 218 ASP A C 1
ATOM 1583 O O . ASP A 1 218 ? 49.725 12.816 5.148 1.00 23.80 218 ASP A O 1
ATOM 1588 N N . VAL A 1 219 ? 51.389 13.448 6.552 1.00 21.79 219 VAL A N 1
ATOM 1589 C CA . VAL A 1 219 ? 50.581 13.429 7.773 1.00 21.11 219 VAL A CA 1
ATOM 1590 C C . VAL A 1 219 ? 49.549 14.541 7.622 1.00 23.54 219 VAL A C 1
ATOM 1591 O O . VAL A 1 219 ? 49.904 15.717 7.490 1.00 23.01 219 VAL A O 1
ATOM 1595 N N . ALA A 1 220 ? 48.276 14.148 7.585 1.00 20.98 220 ALA A N 1
ATOM 1596 C CA . ALA A 1 220 ? 47.149 15.046 7.322 1.00 20.22 220 ALA A CA 1
ATOM 1597 C C . ALA A 1 220 ? 45.866 14.245 7.404 1.00 22.60 220 ALA A C 1
ATOM 1598 O O . ALA A 1 220 ? 45.914 13.031 7.612 1.00 21.78 220 ALA A O 1
ATOM 1600 N N . THR A 1 221 ? 44.719 14.915 7.194 1.00 19.37 221 THR A N 1
ATOM 1601 C CA . THR A 1 221 ? 43.431 14.244 7.087 1.00 18.85 221 THR A CA 1
ATOM 1602 C C . THR A 1 221 ? 43.061 14.298 5.609 1.00 22.69 221 THR A C 1
ATOM 1603 O O . THR A 1 221 ? 43.179 15.354 4.970 1.00 22.76 221 THR A O 1
ATOM 1607 N N . TYR A 1 222 ? 42.645 13.160 5.067 1.00 19.35 222 TYR A N 1
ATOM 1608 C CA . TYR A 1 222 ? 42.273 13.037 3.657 1.00 18.83 222 TYR A CA 1
ATOM 1609 C C . TYR A 1 222 ? 40.774 12.880 3.505 1.00 21.96 222 TYR A C 1
ATOM 1610 O O . TYR A 1 222 ? 40.138 12.223 4.328 1.00 21.30 222 TYR A O 1
ATOM 1619 N N . PHE A 1 223 ? 40.208 13.467 2.447 1.00 18.50 223 PHE A N 1
ATOM 1620 C CA . PHE A 1 223 ? 38.776 13.372 2.178 1.00 18.32 223 PHE A CA 1
ATOM 1621 C C . PHE A 1 223 ? 38.533 13.067 0.723 1.00 22.36 223 PHE A C 1
ATOM 1622 O O . PHE A 1 223 ? 39.164 13.676 -0.144 1.00 21.86 223 PHE A O 1
ATOM 1630 N N . CYS A 1 224 ? 37.564 12.189 0.450 1.00 21.11 224 CYS A N 1
ATOM 1631 C CA . CYS A 1 224 ? 37.108 11.985 -0.919 1.00 21.52 224 CYS A CA 1
ATOM 1632 C C . CYS A 1 224 ? 35.852 12.842 -1.057 1.00 22.96 224 CYS A C 1
ATOM 1633 O O . CYS A 1 224 ? 35.302 13.310 -0.052 1.00 21.92 224 CYS A O 1
ATOM 1636 N N . GLN A 1 225 ? 35.398 13.049 -2.288 1.00 18.79 225 GLN A N 1
ATOM 1637 C CA . GLN A 1 225 ? 34.185 13.816 -2.558 1.00 17.71 225 GLN A CA 1
ATOM 1638 C C . GLN A 1 225 ? 33.654 13.461 -3.927 1.00 22.34 225 GLN A C 1
ATOM 1639 O O . GLN A 1 225 ? 34.438 13.342 -4.871 1.00 22.46 225 GLN A O 1
ATOM 1645 N N . ARG A 1 226 ? 32.322 13.347 -4.055 1.00 20.08 226 ARG A N 1
ATOM 1646 C CA . ARG A 1 226 ? 31.713 13.142 -5.361 1.00 19.90 226 ARG A CA 1
ATOM 1647 C C . ARG A 1 226 ? 31.091 14.467 -5.803 1.00 21.93 226 ARG A C 1
ATOM 1648 O O . ARG A 1 226 ? 30.702 15.267 -4.954 1.00 21.06 226 ARG A O 1
ATOM 1656 N N . SER A 1 227 ? 30.989 14.702 -7.111 1.00 19.32 227 SER A N 1
ATOM 1657 C CA . SER A 1 227 ? 30.362 15.933 -7.589 1.00 18.63 227 SER A CA 1
ATOM 1658 C C . SER A 1 227 ? 29.545 15.788 -8.886 1.00 23.33 227 SER A C 1
ATOM 1659 O O . SER A 1 227 ? 29.113 16.808 -9.423 1.00 22.44 227 SER A O 1
ATOM 1662 N N . ASN A 1 228 ? 29.298 14.543 -9.379 1.00 21.44 228 ASN A N 1
ATOM 1663 C CA . ASN A 1 228 ? 28.530 14.370 -10.623 1.00 21.87 228 ASN A CA 1
ATOM 1664 C C . ASN A 1 228 ? 27.121 14.935 -10.505 1.00 25.33 228 ASN A C 1
ATOM 1665 O O . ASN A 1 228 ? 26.634 15.555 -11.445 1.00 24.93 228 ASN A O 1
ATOM 1670 N N . GLU A 1 229 ? 26.478 14.722 -9.343 1.00 22.01 229 GLU A N 1
ATOM 1671 C CA . GLU A 1 229 ? 25.131 15.212 -9.063 1.00 22.41 229 GLU A CA 1
ATOM 1672 C C . GLU A 1 229 ? 25.099 15.733 -7.636 1.00 25.42 229 GLU A C 1
ATOM 1673 O O . GLU A 1 229 ? 25.875 15.281 -6.792 1.00 24.63 229 GLU A O 1
ATOM 1679 N N . VAL A 1 230 ? 24.178 16.661 -7.357 1.00 23.04 230 VAL A N 1
ATOM 1680 C CA . VAL A 1 230 ? 24.032 17.199 -6.004 1.00 22.80 230 VAL A CA 1
ATOM 1681 C C . VAL A 1 230 ? 23.350 16.140 -5.098 1.00 26.45 230 VAL A C 1
ATOM 1682 O O . VAL A 1 230 ? 22.491 15.400 -5.596 1.00 27.67 230 VAL A O 1
ATOM 1686 N N . PRO A 1 231 ? 23.720 16.013 -3.799 1.00 23.22 231 PRO A N 1
ATOM 1687 C CA . PRO A 1 231 ? 24.727 16.797 -3.067 1.00 22.53 231 PRO A CA 1
ATOM 1688 C C . PRO A 1 231 ? 26.154 16.340 -3.362 1.00 23.55 231 PRO A C 1
ATOM 1689 O O . PRO A 1 231 ? 26.386 15.147 -3.587 1.00 22.88 231 PRO A O 1
ATOM 1693 N N . TRP A 1 232 ? 27.108 17.287 -3.365 1.00 19.88 232 TRP A N 1
ATOM 1694 C CA . TRP A 1 232 ? 28.520 16.990 -3.627 1.00 19.42 232 TRP A CA 1
ATOM 1695 C C . TRP A 1 232 ? 29.194 16.547 -2.324 1.00 22.56 232 TRP A C 1
ATOM 1696 O O . TRP A 1 232 ? 30.090 17.207 -1.800 1.00 20.83 232 TRP A O 1
ATOM 1707 N N . THR A 1 233 ? 28.731 15.404 -1.811 1.00 20.36 233 THR A N 1
ATOM 1708 C CA . THR A 1 233 ? 29.099 14.858 -0.517 1.00 20.11 233 THR A CA 1
ATOM 1709 C C . THR A 1 233 ? 30.547 14.445 -0.362 1.00 22.11 233 THR A C 1
ATOM 1710 O O . THR A 1 233 ? 31.103 13.756 -1.221 1.00 21.52 233 THR A O 1
ATOM 1714 N N . PHE A 1 234 ? 31.133 14.834 0.779 1.00 19.40 234 PHE A N 1
ATOM 1715 C CA . PHE A 1 234 ? 32.466 14.410 1.177 1.00 18.44 234 PHE A CA 1
ATOM 1716 C C . PHE A 1 234 ? 32.368 13.134 1.990 1.00 22.31 234 PHE A C 1
ATOM 1717 O O . PHE A 1 234 ? 31.409 12.940 2.752 1.00 22.26 234 PHE A O 1
ATOM 1725 N N . GLY A 1 235 ? 33.413 12.315 1.893 1.00 20.43 235 GLY A N 1
ATOM 1726 C CA . GLY A 1 235 ? 33.593 11.155 2.750 1.00 20.52 235 GLY A CA 1
ATOM 1727 C C . GLY A 1 235 ? 33.890 11.662 4.151 1.00 23.14 235 GLY A C 1
ATOM 1728 O O . GLY A 1 235 ? 34.236 12.843 4.323 1.00 20.70 235 GLY A O 1
ATOM 1729 N N . GLY A 1 236 ? 33.748 10.785 5.143 1.00 21.57 236 GLY A N 1
ATOM 1730 C CA . GLY A 1 236 ? 33.965 11.123 6.550 1.00 21.78 236 GLY A CA 1
ATOM 1731 C C . GLY A 1 236 ? 35.381 11.504 6.940 1.00 24.48 236 GLY A C 1
ATOM 1732 O O . GLY A 1 236 ? 35.595 12.046 8.030 1.00 24.58 236 GLY A O 1
ATOM 1733 N N . GLY A 1 237 ? 36.346 11.207 6.068 1.00 20.46 237 GLY A N 1
ATOM 1734 C CA . GLY A 1 237 ? 37.741 11.525 6.322 1.00 20.34 237 GLY A CA 1
ATOM 1735 C C . GLY A 1 237 ? 38.575 10.383 6.854 1.00 24.36 237 GLY A C 1
ATOM 1736 O O . GLY A 1 237 ? 38.053 9.445 7.469 1.00 24.43 237 GLY A O 1
ATOM 1737 N N . THR A 1 238 ? 39.890 10.477 6.623 1.00 20.27 238 THR A N 1
ATOM 1738 C CA . THR A 1 238 ? 40.883 9.520 7.118 1.00 20.06 238 THR A CA 1
ATOM 1739 C C . THR A 1 238 ? 42.002 10.334 7.729 1.00 23.21 238 THR A C 1
ATOM 1740 O O . THR A 1 238 ? 42.672 11.074 7.004 1.00 21.72 238 THR A O 1
ATOM 1744 N N . LYS A 1 239 ? 42.206 10.206 9.050 1.00 21.85 239 LYS A N 1
ATOM 1745 C CA . LYS A 1 239 ? 43.286 10.915 9.720 1.00 21.55 239 LYS A CA 1
A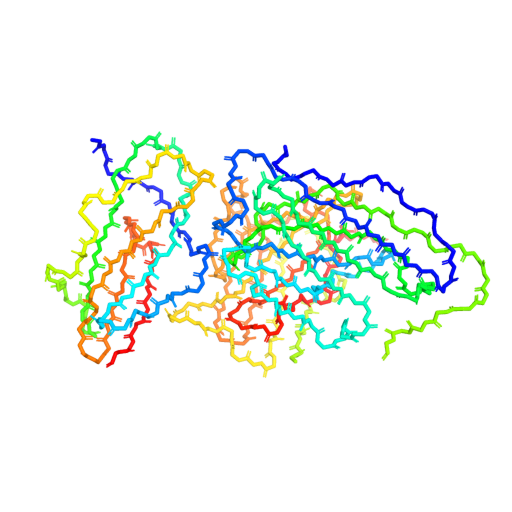TOM 1746 C C . LYS A 1 239 ? 44.534 10.035 9.567 1.00 24.95 239 LYS A C 1
ATOM 1747 O O . LYS A 1 239 ? 44.601 8.946 10.149 1.00 25.06 239 LYS A O 1
ATOM 1753 N N . LEU A 1 240 ? 45.482 10.480 8.728 1.00 21.75 240 LEU A N 1
ATOM 1754 C CA . LEU A 1 240 ? 46.712 9.732 8.467 1.00 21.98 240 LEU A CA 1
ATOM 1755 C C . LEU A 1 240 ? 47.823 10.237 9.388 1.00 25.07 240 LEU A C 1
ATOM 1756 O O . LEU A 1 240 ? 48.181 11.419 9.354 1.00 23.74 240 LEU A O 1
ATOM 1761 N N . GLU A 1 241 ? 48.377 9.332 10.209 1.00 23.18 241 GLU A N 1
ATOM 1762 C CA . GLU A 1 241 ? 49.447 9.677 11.133 1.00 22.85 241 GLU A CA 1
ATOM 1763 C C . GLU A 1 241 ? 50.559 8.658 11.027 1.00 27.12 241 GLU A C 1
ATOM 1764 O O . GLU A 1 241 ? 50.314 7.520 10.620 1.00 26.96 241 GLU A O 1
ATOM 1770 N N . ILE A 1 242 ? 51.775 9.050 11.423 1.00 24.20 242 ILE A N 1
ATOM 1771 C CA . ILE A 1 242 ? 52.893 8.111 11.465 1.00 24.86 242 ILE A CA 1
ATOM 1772 C C . ILE A 1 242 ? 52.619 7.213 12.677 1.00 30.61 242 ILE A C 1
ATOM 1773 O O . ILE A 1 242 ? 52.190 7.707 13.726 1.00 29.77 242 ILE A O 1
ATOM 1778 N N . LYS A 1 243 ? 52.845 5.903 12.533 1.00 30.27 243 LYS A N 1
ATOM 1779 C CA . LYS A 1 243 ? 52.644 4.974 13.645 1.00 31.98 243 LYS A CA 1
ATOM 1780 C C . LYS A 1 243 ? 53.468 5.394 14.885 1.00 38.13 243 LYS A C 1
ATOM 1781 O O . LYS A 1 243 ? 54.562 5.956 14.749 1.00 37.24 243 LYS A O 1
ATOM 1787 N N . ARG A 1 244 ? 52.895 5.192 16.074 1.00 37.77 244 ARG A N 1
ATOM 1788 C CA . ARG A 1 244 ? 53.535 5.519 17.347 1.00 40.08 244 ARG A CA 1
ATOM 1789 C C . ARG A 1 244 ? 53.625 4.226 18.164 1.00 48.12 244 ARG A C 1
ATOM 1790 O O . ARG A 1 244 ? 52.680 3.896 18.885 1.00 49.05 244 ARG A O 1
ATOM 1798 N N . PRO A 1 245 ? 54.715 3.437 18.011 1.00 46.86 245 PRO A N 1
ATOM 1799 C CA . PRO A 1 245 ? 54.816 2.180 18.773 1.00 52.24 245 PRO A CA 1
ATOM 1800 C C . PRO A 1 245 ? 55.319 2.392 20.196 1.00 97.25 245 PRO A C 1
ATOM 1801 O O . PRO A 1 245 ? 54.586 2.913 21.032 1.00 67.45 245 PRO A O 1
ATOM 1805 N N . TYR B 2 5 ? 48.743 31.658 -32.373 1.00 62.85 299 TYR B N 1
ATOM 1806 C CA . TYR B 2 5 ? 49.140 31.043 -31.108 1.00 61.07 299 TYR B CA 1
ATOM 1807 C C . TYR B 2 5 ? 49.414 29.546 -31.249 1.00 63.30 299 TYR B C 1
ATOM 1808 O O . TYR B 2 5 ? 48.810 28.878 -32.091 1.00 62.97 299 TYR B O 1
ATOM 1817 N N . VAL B 2 6 ? 50.300 29.019 -30.386 1.00 58.66 300 VAL B N 1
ATOM 1818 C CA . VAL B 2 6 ? 50.663 27.600 -30.310 1.00 57.64 300 VAL B CA 1
ATOM 1819 C C . VAL B 2 6 ? 49.461 26.795 -29.746 1.00 56.24 300 VAL B C 1
ATOM 1820 O O . VAL B 2 6 ? 48.592 27.380 -29.096 1.00 53.36 300 VAL B O 1
ATOM 1824 N N . MET B 2 7 ? 49.398 25.478 -30.020 1.00 51.19 301 MET B N 1
ATOM 1825 C CA . MET B 2 7 ? 48.327 24.623 -29.498 1.00 47.82 301 MET B CA 1
ATOM 1826 C C . MET B 2 7 ? 48.579 24.381 -28.008 1.00 47.53 301 MET B C 1
ATOM 1827 O O . MET B 2 7 ? 49.734 24.172 -27.619 1.00 47.85 301 MET B O 1
ATOM 1832 N N . CYS B 2 8 ? 47.515 24.419 -27.173 1.00 40.11 302 CYS B N 1
ATOM 1833 C CA . CYS B 2 8 ? 47.650 24.165 -25.732 1.00 38.20 302 CYS B CA 1
ATOM 1834 C C . CYS B 2 8 ? 48.194 22.751 -25.517 1.00 41.46 302 CYS B C 1
ATOM 1835 O O . CYS B 2 8 ? 47.716 21.808 -26.154 1.00 40.06 302 CYS B O 1
ATOM 1838 N N . THR B 2 9 ? 49.197 22.610 -24.636 1.00 39.23 303 THR B N 1
ATOM 1839 C CA . THR B 2 9 ? 49.822 21.316 -24.339 1.00 40.44 303 THR B CA 1
ATOM 1840 C C . THR B 2 9 ? 49.301 20.690 -23.038 1.00 43.29 303 THR B C 1
ATOM 1841 O O . THR B 2 9 ? 49.520 19.498 -22.801 1.00 43.62 303 THR B O 1
ATOM 1845 N N . GLY B 2 10 ? 48.640 21.501 -22.212 1.00 38.76 304 GLY B N 1
ATOM 1846 C CA . GLY B 2 10 ? 48.127 21.092 -20.910 1.00 37.29 304 GLY B CA 1
ATOM 1847 C C . GLY B 2 10 ? 46.772 20.413 -20.892 1.00 38.64 304 GLY B C 1
ATOM 1848 O O . GLY B 2 10 ? 46.186 20.129 -21.945 1.00 37.79 304 GLY B O 1
ATOM 1849 N N . SER B 2 11 ? 46.291 20.147 -19.655 1.00 33.56 305 SER B N 1
ATOM 1850 C CA A SER B 2 11 ? 45.016 19.481 -19.389 0.50 31.50 305 SER B CA 1
ATOM 1851 C CA B SER B 2 11 ? 45.022 19.477 -19.361 0.50 31.05 305 SER B CA 1
ATOM 1852 C C . SER B 2 11 ? 43.863 20.461 -19.200 1.00 32.89 305 SER B C 1
ATOM 1853 O O . SER B 2 11 ? 44.078 21.620 -18.832 1.00 32.19 305 SER B O 1
ATOM 1858 N N . PHE B 2 12 ? 42.634 19.984 -19.442 1.00 27.88 306 PHE B N 1
ATOM 1859 C CA . PHE B 2 12 ? 41.417 20.769 -19.303 1.00 26.12 306 PHE B CA 1
ATOM 1860 C C . PHE B 2 12 ? 40.453 20.095 -18.344 1.00 28.45 306 PHE B C 1
ATOM 1861 O O . PHE B 2 12 ? 40.434 18.864 -18.223 1.00 27.85 306 PHE B O 1
ATOM 1869 N N . LYS B 2 13 ? 39.644 20.916 -17.676 1.00 23.80 307 LYS B N 1
ATOM 1870 C CA . LYS B 2 13 ? 38.600 20.470 -16.767 1.00 21.90 307 LYS B CA 1
ATOM 1871 C C . LYS B 2 13 ? 37.286 21.095 -17.202 1.00 25.41 307 LYS B C 1
ATOM 1872 O O . LYS B 2 13 ? 37.283 22.095 -17.921 1.00 25.57 307 LYS B O 1
ATOM 1878 N N . LEU B 2 14 ? 36.170 20.538 -16.728 1.00 22.15 308 LEU B N 1
ATOM 1879 C CA . LEU B 2 14 ? 34.862 21.135 -16.947 1.00 22.41 308 LEU B CA 1
ATOM 1880 C C . LEU B 2 14 ? 34.607 22.096 -15.786 1.00 24.70 308 LEU B C 1
ATOM 1881 O O . LEU B 2 14 ? 34.658 21.686 -14.619 1.00 24.21 308 LEU B O 1
ATOM 1886 N N . GLU B 2 15 ? 34.303 23.360 -16.091 1.00 21.62 309 GLU B N 1
ATOM 1887 C CA . GLU B 2 15 ? 34.001 24.326 -15.031 1.00 20.86 309 GLU B CA 1
ATOM 1888 C C . GLU B 2 15 ? 32.561 24.143 -14.514 1.00 23.50 309 GLU B C 1
ATOM 1889 O O . GLU B 2 15 ? 32.288 24.373 -13.332 1.00 22.91 309 GLU B O 1
ATOM 1895 N N . LYS B 2 16 ? 31.633 23.802 -15.422 1.00 20.76 310 LYS B N 1
ATOM 1896 C CA . LYS B 2 16 ? 30.216 23.621 -15.113 1.00 20.53 310 LYS B CA 1
ATOM 1897 C C . LYS B 2 16 ? 29.645 22.464 -15.936 1.00 24.32 310 LYS B C 1
ATOM 1898 O O . LYS B 2 16 ? 30.298 21.986 -16.867 1.00 23.89 310 LYS B O 1
ATOM 1904 N N . GLU B 2 17 ? 28.403 22.050 -15.617 1.00 22.54 311 GLU B N 1
ATOM 1905 C CA . GLU B 2 17 ? 27.682 21.012 -16.364 1.00 23.46 311 GLU B CA 1
ATOM 1906 C C . GLU B 2 17 ? 27.577 21.409 -17.831 1.00 26.68 311 GLU B C 1
ATOM 1907 O O . GLU B 2 17 ? 27.398 22.592 -18.139 1.00 25.52 311 GLU B O 1
ATOM 1913 N N . VAL B 2 18 ? 27.688 20.420 -18.734 1.00 23.76 312 VAL B N 1
ATOM 1914 C CA . VAL B 2 18 ? 27.521 20.647 -20.174 1.00 24.37 312 VAL B CA 1
ATOM 1915 C C . VAL B 2 18 ? 26.052 21.052 -20.369 1.00 30.04 312 VAL B C 1
ATOM 1916 O O . VAL B 2 18 ? 25.160 20.424 -19.794 1.00 29.99 312 VAL B O 1
ATOM 1920 N N . ALA B 2 19 ? 25.817 22.154 -21.088 1.00 28.77 313 ALA B N 1
ATOM 1921 C CA . ALA B 2 19 ? 24.466 22.665 -21.285 1.00 30.33 313 ALA B CA 1
ATOM 1922 C C . ALA B 2 19 ? 23.980 22.463 -22.705 1.00 34.97 313 ALA B C 1
ATOM 1923 O O . ALA B 2 19 ? 24.700 22.769 -23.654 1.00 33.71 313 ALA B O 1
ATOM 1925 N N . GLU B 2 20 ? 22.754 21.950 -22.844 1.00 33.84 314 GLU B N 1
ATOM 1926 C CA . GLU B 2 20 ? 22.115 21.746 -24.141 1.00 35.88 314 GLU B CA 1
ATOM 1927 C C . GLU B 2 20 ? 21.414 23.039 -24.526 1.00 40.25 314 GLU B C 1
ATOM 1928 O O . GLU B 2 20 ? 20.708 23.624 -23.699 1.00 39.48 314 GLU B O 1
ATOM 1934 N N . THR B 2 21 ? 21.608 23.491 -25.774 1.00 38.09 315 THR B N 1
ATOM 1935 C CA . THR B 2 21 ? 20.928 24.689 -26.280 1.00 39.66 315 THR B CA 1
ATOM 1936 C C . THR B 2 21 ? 19.590 24.251 -26.869 1.00 46.53 315 THR B C 1
ATOM 1937 O O . THR B 2 21 ? 19.303 23.053 -26.919 1.00 46.24 315 THR B O 1
ATOM 1941 N N . GLN B 2 22 ? 18.788 25.210 -27.350 1.00 46.30 316 GLN B N 1
ATOM 1942 C CA . GLN B 2 22 ? 17.499 24.901 -27.963 1.00 49.17 316 GLN B CA 1
ATOM 1943 C C . GLN B 2 22 ? 17.634 24.704 -29.484 1.00 55.16 316 GLN B C 1
ATOM 1944 O O . GLN B 2 22 ? 16.628 24.535 -30.174 1.00 56.99 316 GLN B O 1
ATOM 1950 N N . HIS B 2 23 ? 18.892 24.663 -29.988 1.00 50.94 317 HIS B N 1
ATOM 1951 C CA . HIS B 2 23 ? 19.215 24.471 -31.407 1.00 52.21 317 HIS B CA 1
ATOM 1952 C C . HIS B 2 23 ? 20.127 23.259 -31.713 1.00 54.82 317 HIS B C 1
ATOM 1953 O O . HIS B 2 23 ? 20.922 23.297 -32.658 1.00 54.60 317 HIS B O 1
ATOM 1960 N N . GLY B 2 24 ? 19.971 22.192 -30.927 1.00 50.35 318 GLY B N 1
ATOM 1961 C CA . GLY B 2 24 ? 20.696 20.933 -31.090 1.00 48.99 318 GLY B CA 1
ATOM 1962 C C . GLY B 2 24 ? 22.199 20.967 -30.886 1.00 49.55 318 GLY B C 1
ATOM 1963 O O . GLY B 2 24 ? 22.911 20.113 -31.426 1.00 49.87 318 GLY B O 1
ATOM 1964 N N . THR B 2 25 ? 22.698 21.939 -30.102 1.00 41.81 319 THR B N 1
ATOM 1965 C CA . THR B 2 25 ? 24.128 22.051 -29.804 1.00 38.44 319 THR B CA 1
ATOM 1966 C C . THR B 2 25 ? 24.336 21.986 -28.300 1.00 39.32 319 THR B C 1
ATOM 1967 O O . THR B 2 25 ? 23.371 22.054 -27.529 1.00 38.30 319 THR B O 1
ATOM 1971 N N . VAL B 2 26 ? 25.598 21.854 -27.883 1.00 34.40 320 VAL B N 1
ATOM 1972 C CA . VAL B 2 26 ? 25.954 21.832 -26.469 1.00 32.67 320 VAL B CA 1
ATOM 1973 C C . VAL B 2 26 ? 27.014 22.888 -26.193 1.00 34.65 320 VAL B C 1
ATOM 1974 O O . VAL B 2 26 ? 27.807 23.212 -27.081 1.00 34.04 320 VAL B O 1
ATOM 1978 N N . LEU B 2 27 ? 27.000 23.449 -24.979 1.00 30.48 321 LEU B N 1
ATOM 1979 C CA . LEU B 2 27 ? 27.968 24.448 -24.549 1.00 29.46 321 LEU B CA 1
ATOM 1980 C C . LEU B 2 27 ? 28.818 23.787 -23.485 1.00 30.45 321 LEU B C 1
ATOM 1981 O O . LEU B 2 27 ? 28.285 23.280 -22.494 1.00 29.72 321 LEU B O 1
ATOM 1986 N N . VAL B 2 28 ? 30.124 23.739 -23.734 1.00 25.94 322 VAL B N 1
ATOM 1987 C CA . VAL B 2 28 ? 31.118 23.132 -22.858 1.00 25.78 322 VAL B CA 1
ATOM 1988 C C . VAL B 2 28 ? 31.980 24.269 -22.313 1.00 29.59 322 VAL B C 1
ATOM 1989 O O . VAL B 2 28 ? 32.615 24.991 -23.089 1.00 30.39 322 VAL B O 1
ATOM 1993 N N . GLN B 2 29 ? 31.975 24.439 -20.982 1.00 24.54 323 GLN B N 1
ATOM 1994 C CA A GLN B 2 29 ? 32.749 25.483 -20.314 0.50 23.98 323 GLN B CA 1
ATOM 1995 C CA B GLN B 2 29 ? 32.757 25.480 -20.320 0.50 24.02 323 GLN B CA 1
ATOM 1996 C C . GLN B 2 29 ? 34.003 24.827 -19.746 1.00 27.23 323 GLN B C 1
ATOM 1997 O O . GLN B 2 29 ? 33.920 24.061 -18.784 1.00 26.45 323 GLN B O 1
ATOM 2008 N N . VAL B 2 30 ? 35.150 25.077 -20.390 1.00 23.97 324 VAL B N 1
ATOM 2009 C CA . VAL B 2 30 ? 36.421 24.463 -20.018 1.00 23.91 324 VAL B CA 1
ATOM 2010 C C . VAL B 2 30 ? 37.379 25.341 -19.255 1.00 27.46 324 VAL B C 1
ATOM 2011 O O . VAL B 2 30 ? 37.481 26.532 -19.523 1.00 27.65 324 VAL B O 1
ATOM 2015 N N . LYS B 2 31 ? 38.122 24.720 -18.335 1.00 24.06 325 LYS B N 1
ATOM 2016 C CA . LYS B 2 31 ? 39.122 25.364 -17.494 1.00 24.18 325 LYS B CA 1
ATOM 2017 C C . LYS B 2 31 ? 40.477 24.781 -17.844 1.00 27.21 325 LYS B C 1
ATOM 2018 O O . LYS B 2 31 ? 40.646 23.561 -17.805 1.00 26.27 325 LYS B O 1
ATOM 2024 N N . TYR B 2 32 ? 41.449 25.651 -18.149 1.00 25.22 326 TYR B N 1
ATOM 2025 C CA . TYR B 2 32 ? 42.791 25.230 -18.538 1.00 25.73 326 TYR B CA 1
ATOM 2026 C C . TYR B 2 32 ? 43.764 25.117 -17.370 1.00 30.74 326 TYR B C 1
ATOM 2027 O O . TYR B 2 32 ? 43.831 26.019 -16.533 1.00 30.65 326 TYR B O 1
ATOM 2036 N N . GLU B 2 33 ? 44.546 24.020 -17.344 1.00 28.82 327 GLU B N 1
ATOM 2037 C CA . GLU B 2 33 ? 45.509 23.734 -16.277 1.00 30.14 327 GLU B CA 1
ATOM 2038 C C . GLU B 2 33 ? 46.991 23.965 -16.626 1.00 37.00 327 GLU B C 1
ATOM 2039 O O . GLU B 2 33 ? 47.828 23.960 -15.723 1.00 38.26 327 GLU B O 1
ATOM 2045 N N . GLY B 2 34 ? 47.296 24.173 -17.907 1.00 34.54 328 GLY B N 1
ATOM 2046 C CA . GLY B 2 34 ? 48.663 24.410 -18.369 1.00 37.33 328 GLY B CA 1
ATOM 2047 C C . GLY B 2 34 ? 49.195 25.795 -18.051 1.00 43.37 328 GLY B C 1
ATOM 2048 O O . GLY B 2 34 ? 48.461 26.647 -17.539 1.00 42.28 328 GLY B O 1
ATOM 2049 N N . THR B 2 35 ? 50.476 26.034 -18.385 1.00 42.26 329 THR B N 1
ATOM 2050 C CA . THR B 2 35 ? 51.189 27.295 -18.130 1.00 44.05 329 THR B CA 1
ATOM 2051 C C . THR B 2 35 ? 51.605 28.029 -19.424 1.00 48.92 329 THR B C 1
ATOM 2052 O O . THR B 2 35 ? 52.368 28.998 -19.357 1.00 51.07 329 THR B O 1
ATOM 2056 N N . ASP B 2 36 ? 51.102 27.578 -20.588 1.00 43.82 330 ASP B N 1
ATOM 2057 C CA . ASP B 2 36 ? 51.454 28.131 -21.902 1.00 44.59 330 ASP B CA 1
ATOM 2058 C C . ASP B 2 36 ? 50.411 29.067 -22.542 1.00 47.37 330 ASP B C 1
ATOM 2059 O O . ASP B 2 36 ? 50.482 29.307 -23.751 1.00 47.49 330 ASP B O 1
ATOM 2064 N N . ALA B 2 37 ? 49.465 29.615 -21.747 1.00 42.84 331 ALA B N 1
ATOM 2065 C CA . ALA B 2 37 ? 48.462 30.547 -22.277 1.00 42.08 331 ALA B CA 1
ATOM 2066 C C . ALA B 2 37 ? 49.118 31.913 -22.599 1.00 48.49 331 ALA B C 1
ATOM 2067 O O . ALA B 2 37 ? 50.051 32.299 -21.889 1.00 49.67 331 ALA B O 1
ATOM 2069 N N . PRO B 2 38 ? 48.699 32.651 -23.661 1.00 45.79 332 PRO B N 1
ATOM 2070 C CA . PRO B 2 38 ? 47.610 32.359 -24.614 1.00 43.98 332 PRO B CA 1
ATOM 2071 C C . PRO B 2 38 ? 47.923 31.236 -25.602 1.00 46.67 332 PRO B C 1
ATOM 2072 O O . PRO B 2 38 ? 48.994 31.225 -26.212 1.00 47.86 332 PRO B O 1
ATOM 2076 N N . CYS B 2 39 ? 46.994 30.266 -25.725 1.00 40.42 333 CYS B N 1
ATOM 2077 C CA . CYS B 2 39 ? 47.141 29.102 -26.605 1.00 40.18 333 CYS B CA 1
ATOM 2078 C C . CYS B 2 39 ? 45.816 28.644 -27.227 1.00 43.02 333 CYS B C 1
ATOM 2079 O O . CYS B 2 39 ? 44.755 28.874 -26.646 1.00 40.73 333 CYS B O 1
ATOM 2082 N N . LYS B 2 40 ? 45.887 27.969 -28.394 1.00 40.64 334 LYS B N 1
ATOM 2083 C CA . LYS B 2 40 ? 44.723 27.434 -29.113 1.00 39.79 334 LYS B CA 1
ATOM 2084 C C . LYS B 2 40 ? 44.272 26.108 -28.486 1.00 42.15 334 LYS B C 1
ATOM 2085 O O . LYS B 2 40 ? 45.096 25.212 -28.288 1.00 42.37 334 LYS B O 1
ATOM 2091 N N . ILE B 2 41 ? 42.966 25.982 -28.178 1.00 37.50 335 ILE B N 1
ATOM 2092 C CA . ILE B 2 41 ? 42.408 24.779 -27.546 1.00 35.59 335 ILE B CA 1
ATOM 2093 C C . ILE B 2 41 ? 42.292 23.599 -28.520 1.00 40.55 335 ILE B C 1
ATOM 2094 O O . ILE B 2 41 ? 41.501 23.683 -29.467 1.00 40.43 335 ILE B O 1
ATOM 2099 N N . PRO B 2 42 ? 42.994 22.462 -28.274 1.00 38.17 336 PRO B N 1
ATOM 2100 C CA . PRO B 2 42 ? 42.797 21.290 -29.141 1.00 39.11 336 PRO B CA 1
ATOM 2101 C C . PRO B 2 42 ? 41.386 20.747 -28.916 1.00 42.66 336 PRO B C 1
ATOM 2102 O O . PRO B 2 42 ? 40.954 20.587 -27.770 1.00 39.74 336 PRO B O 1
ATOM 2106 N N . PHE B 2 43 ? 40.635 20.564 -30.008 1.00 42.16 337 PHE B N 1
ATOM 2107 C CA . PHE B 2 43 ? 39.257 20.096 -29.936 1.00 41.99 337 PHE B CA 1
ATOM 2108 C C . PHE B 2 43 ? 38.940 19.123 -31.056 1.00 48.04 337 PHE B C 1
ATOM 2109 O O . PHE B 2 43 ? 39.262 19.389 -32.217 1.00 49.61 337 PHE B O 1
ATOM 2117 N N . SER B 2 44 ? 38.261 18.017 -30.708 1.00 43.81 338 SER B N 1
ATOM 2118 C CA . SER B 2 44 ? 37.823 17.006 -31.673 1.00 44.99 338 SER B CA 1
ATOM 2119 C C . SER B 2 44 ? 36.594 16.248 -31.172 1.00 46.35 338 SER B C 1
ATOM 2120 O O . SER B 2 44 ? 36.361 16.169 -29.958 1.00 44.44 338 SER B O 1
ATOM 2123 N N . THR B 2 45 ? 35.811 15.712 -32.129 1.00 42.76 339 THR B N 1
ATOM 2124 C CA A THR B 2 45 ? 34.603 14.927 -31.874 0.50 42.16 339 THR B CA 1
ATOM 2125 C CA B THR B 2 45 ? 34.603 14.931 -31.864 0.50 42.35 339 THR B CA 1
ATOM 2126 C C . THR B 2 45 ? 34.725 13.579 -32.576 1.00 48.68 339 THR B C 1
ATOM 2127 O O . THR B 2 45 ? 35.179 13.529 -33.720 1.00 49.90 339 THR B O 1
ATOM 2134 N N . GLN B 2 46 ? 34.339 12.490 -31.892 1.00 46.38 340 GLN B N 1
ATOM 2135 C CA . GLN B 2 46 ? 34.408 11.130 -32.435 1.00 49.39 340 GLN B CA 1
ATOM 2136 C C . GLN B 2 46 ? 33.069 10.409 -32.328 1.00 55.20 340 GLN B C 1
ATOM 2137 O O . GLN B 2 46 ? 32.277 10.727 -31.440 1.00 52.48 340 GLN B O 1
ATOM 2143 N N . ASP B 2 47 ? 32.833 9.410 -33.209 1.00 55.85 341 ASP B N 1
ATOM 2144 C CA . ASP B 2 47 ? 31.623 8.583 -33.167 1.00 57.87 341 ASP B CA 1
ATOM 2145 C C . ASP B 2 47 ? 31.801 7.465 -32.113 1.00 64.70 341 ASP B C 1
ATOM 2146 O O . ASP B 2 47 ? 32.846 7.421 -31.453 1.00 63.51 341 ASP B O 1
ATOM 2151 N N . GLU B 2 48 ? 30.802 6.564 -31.962 1.00 64.45 342 GLU B N 1
ATOM 2152 C CA . GLU B 2 48 ? 30.851 5.441 -31.010 1.00 65.81 342 GLU B CA 1
ATOM 2153 C C . GLU B 2 48 ? 32.087 4.548 -31.249 1.00 72.41 342 GLU B C 1
ATOM 2154 O O . GLU B 2 48 ? 32.715 4.103 -30.286 1.00 71.76 342 GLU B O 1
ATOM 2160 N N . LYS B 2 49 ? 32.441 4.327 -32.532 1.00 71.35 343 LYS B N 1
ATOM 2161 C CA . LYS B 2 49 ? 33.586 3.525 -32.974 1.00 73.76 343 LYS B CA 1
ATOM 2162 C C . LYS B 2 49 ? 34.942 4.185 -32.666 1.00 75.77 343 LYS B C 1
ATOM 2163 O O . LYS B 2 49 ? 35.955 3.488 -32.593 1.00 77.17 343 LYS B O 1
ATOM 2169 N N . GLY B 2 50 ? 34.945 5.510 -32.506 1.00 69.18 344 GLY B N 1
ATOM 2170 C CA . GLY B 2 50 ? 36.144 6.292 -32.217 1.00 67.10 344 GLY B CA 1
ATOM 2171 C C . GLY B 2 50 ? 36.766 6.953 -33.433 1.00 71.16 344 GLY B C 1
ATOM 2172 O O . GLY B 2 50 ? 37.934 7.351 -33.391 1.00 70.76 344 GLY B O 1
ATOM 2173 N N . VAL B 2 51 ? 35.990 7.070 -34.528 1.00 67.91 345 VAL B N 1
ATOM 2174 C CA . VAL B 2 51 ? 36.419 7.697 -35.783 1.00 68.28 345 VAL B CA 1
ATOM 2175 C C . VAL B 2 51 ? 36.073 9.191 -35.708 1.00 67.66 345 VAL B C 1
ATOM 2176 O O . VAL B 2 51 ? 34.940 9.541 -35.368 1.00 64.99 345 VAL B O 1
ATOM 2180 N N . THR B 2 52 ? 37.060 10.059 -36.010 1.00 63.51 346 THR B N 1
ATOM 2181 C CA . THR B 2 52 ? 36.945 11.522 -35.982 1.00 61.08 346 THR B CA 1
ATOM 2182 C C . THR B 2 52 ? 35.839 12.047 -36.911 1.00 64.70 346 THR B C 1
ATOM 2183 O O . THR B 2 52 ? 35.821 11.729 -38.102 1.00 66.62 346 THR B O 1
ATOM 2187 N N . GLN B 2 53 ? 34.917 12.841 -36.340 1.00 58.60 347 GLN B N 1
ATOM 2188 C CA . GLN B 2 53 ? 33.798 13.469 -37.043 1.00 58.72 347 GLN B CA 1
ATOM 2189 C C . GLN B 2 53 ? 34.122 14.950 -37.221 1.00 60.07 347 GLN B C 1
ATOM 2190 O O . GLN B 2 53 ? 34.253 15.680 -36.238 1.00 56.93 347 GLN B O 1
ATOM 2196 N N . ASN B 2 54 ? 34.285 15.378 -38.479 1.00 57.91 348 ASN B N 1
ATOM 2197 C CA . ASN B 2 54 ? 34.676 16.742 -38.841 1.00 57.16 348 ASN B CA 1
ATOM 2198 C C . ASN B 2 54 ? 33.540 17.768 -38.882 1.00 60.30 348 ASN B C 1
ATOM 2199 O O . ASN B 2 54 ? 32.380 17.411 -39.109 1.00 60.66 348 ASN B O 1
ATOM 2204 N N . GLY B 2 55 ? 33.915 19.035 -38.688 1.00 55.32 349 GLY B N 1
ATOM 2205 C CA . GLY B 2 55 ? 33.036 20.199 -38.747 1.00 54.56 349 GLY B CA 1
ATOM 2206 C C . GLY B 2 55 ? 31.934 20.272 -37.710 1.00 55.75 349 GLY B C 1
ATOM 2207 O O . GLY B 2 55 ? 30.868 20.830 -37.985 1.00 55.69 349 GLY B O 1
ATOM 2208 N N . ARG B 2 56 ? 32.181 19.739 -36.507 1.00 49.92 350 ARG B N 1
ATOM 2209 C CA . ARG B 2 56 ? 31.178 19.758 -35.441 1.00 47.94 350 ARG B CA 1
ATOM 2210 C C . ARG B 2 56 ? 31.377 20.920 -34.461 1.00 49.05 350 ARG B C 1
ATOM 2211 O O . ARG B 2 56 ? 30.452 21.265 -33.727 1.00 48.09 350 ARG B O 1
ATOM 2219 N N . LEU B 2 57 ? 32.564 21.551 -34.490 1.00 43.99 351 LEU B N 1
ATOM 2220 C CA . LEU B 2 57 ? 32.904 22.693 -33.646 1.00 41.53 351 LEU B CA 1
ATOM 2221 C C . LEU B 2 57 ? 32.253 23.977 -34.193 1.00 44.53 351 LEU B C 1
ATOM 2222 O O . LEU B 2 57 ? 32.483 24.339 -35.352 1.00 45.72 351 LEU B O 1
ATOM 2227 N N . ILE B 2 58 ? 31.422 24.644 -33.363 1.00 39.03 352 ILE B N 1
ATOM 2228 C CA . ILE B 2 58 ? 30.724 25.886 -33.745 1.00 39.48 352 ILE B CA 1
ATOM 2229 C C . ILE B 2 58 ? 31.608 27.098 -33.435 1.00 42.27 352 ILE B C 1
ATOM 2230 O O . ILE B 2 58 ? 31.732 27.991 -34.275 1.00 42.72 352 ILE B O 1
ATOM 2235 N N . THR B 2 59 ? 32.230 27.117 -32.235 1.00 37.53 353 THR B N 1
ATOM 2236 C CA . THR B 2 59 ? 33.124 28.191 -31.797 1.00 37.78 353 THR B CA 1
ATOM 2237 C C . THR B 2 59 ? 34.374 28.192 -32.674 1.00 44.84 353 THR B C 1
ATOM 2238 O O . THR B 2 59 ? 35.137 27.223 -32.664 1.00 44.70 353 THR B O 1
ATOM 2242 N N . ALA B 2 60 ? 34.578 29.276 -33.424 1.00 43.82 354 ALA B N 1
ATOM 2243 C CA . ALA B 2 60 ? 35.741 29.415 -34.293 1.00 45.72 354 ALA B CA 1
ATOM 2244 C C . ALA B 2 60 ? 36.980 29.747 -33.463 1.00 49.21 354 ALA B C 1
ATOM 2245 O O . ALA B 2 60 ? 36.942 30.649 -32.621 1.00 48.09 354 ALA B O 1
ATOM 2247 N N . ASN B 2 61 ? 38.067 28.988 -33.695 1.00 46.29 355 ASN B N 1
ATOM 2248 C CA . ASN B 2 61 ? 39.378 29.121 -33.050 1.00 45.98 355 ASN B CA 1
ATOM 2249 C C . ASN B 2 61 ? 39.316 29.315 -31.515 1.00 47.41 355 ASN B C 1
ATOM 2250 O O . ASN B 2 61 ? 39.687 30.388 -31.027 1.00 47.83 355 ASN B O 1
ATOM 2255 N N . PRO B 2 62 ? 38.829 28.315 -30.735 1.00 41.54 356 PRO B N 1
ATOM 2256 C CA . PRO B 2 62 ? 38.784 28.492 -29.269 1.00 39.47 356 PRO B CA 1
ATOM 2257 C C . PRO B 2 62 ? 40.185 28.679 -28.682 1.00 43.18 356 PRO B C 1
ATOM 2258 O O . PRO B 2 62 ? 41.100 27.927 -29.024 1.00 43.19 356 PRO B O 1
ATOM 2262 N N . ILE B 2 63 ? 40.364 29.735 -27.860 1.00 39.32 357 ILE B N 1
ATOM 2263 C CA . ILE B 2 63 ? 41.655 30.101 -27.268 1.00 39.39 357 ILE B CA 1
ATOM 2264 C C . ILE B 2 63 ? 41.557 30.341 -25.752 1.00 39.82 357 ILE B C 1
ATOM 2265 O O . ILE B 2 63 ? 40.572 30.913 -25.282 1.00 38.59 357 ILE B O 1
ATOM 2270 N N . VAL B 2 64 ? 42.599 29.925 -25.003 1.00 34.76 358 VAL B N 1
ATOM 2271 C CA . VAL B 2 64 ? 42.740 30.197 -23.573 1.00 33.70 358 VAL B CA 1
ATOM 2272 C C . VAL B 2 64 ? 43.518 31.517 -23.508 1.00 39.23 358 VAL B C 1
ATOM 2273 O O . VAL B 2 64 ? 44.583 31.615 -24.119 1.00 39.80 358 VAL B O 1
ATOM 2277 N N . THR B 2 65 ? 42.982 32.521 -22.793 1.00 36.45 359 THR B N 1
ATOM 2278 C CA . THR B 2 65 ? 43.609 33.839 -22.621 1.00 38.64 359 THR B CA 1
ATOM 2279 C C . THR B 2 65 ? 44.358 33.881 -21.276 1.00 41.87 359 THR B C 1
ATOM 2280 O O . THR B 2 65 ? 45.533 34.251 -21.230 1.00 43.36 359 THR B O 1
ATOM 2284 N N . ASP B 2 66 ? 43.659 33.508 -20.192 1.00 35.89 360 ASP B N 1
ATOM 2285 C CA . ASP B 2 66 ? 44.168 33.451 -18.822 1.00 35.56 360 ASP B CA 1
ATOM 2286 C C . ASP B 2 66 ? 43.733 32.098 -18.281 1.00 36.88 360 ASP B C 1
ATOM 2287 O O . ASP B 2 66 ? 42.549 31.762 -18.376 1.00 34.86 360 ASP B O 1
ATOM 2292 N N . LYS B 2 67 ? 44.677 31.320 -17.716 1.00 34.02 361 LYS B N 1
ATOM 2293 C CA . LYS B 2 67 ? 44.367 29.995 -17.169 1.00 32.09 361 LYS B CA 1
ATOM 2294 C C 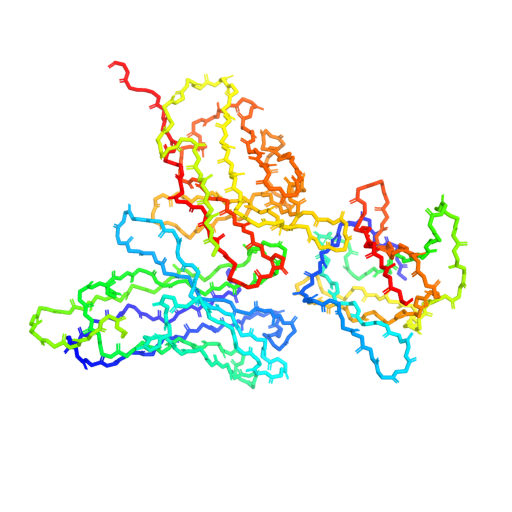. LYS B 2 67 ? 43.325 30.019 -16.040 1.00 34.94 361 LYS B C 1
ATOM 2295 O O . LYS B 2 67 ? 42.574 29.058 -15.894 1.00 33.53 361 LYS B O 1
ATOM 2301 N N . GLU B 2 68 ? 43.252 31.131 -15.281 1.00 32.06 362 GLU B N 1
ATOM 2302 C CA . GLU B 2 68 ? 42.292 31.283 -14.180 1.00 30.97 362 GLU B CA 1
ATOM 2303 C C . GLU B 2 68 ? 40.856 31.461 -14.681 1.00 33.22 362 GLU B C 1
ATOM 2304 O O . GLU B 2 68 ? 39.906 31.201 -13.928 1.00 31.59 362 GLU B O 1
ATOM 2310 N N . LYS B 2 69 ? 40.702 31.903 -15.944 1.00 29.20 363 LYS B N 1
ATOM 2311 C CA . LYS B 2 69 ? 39.411 32.173 -16.574 1.00 28.90 363 LYS B CA 1
ATOM 2312 C C . LYS B 2 69 ? 38.942 31.065 -17.540 1.00 32.38 363 LYS B C 1
ATOM 2313 O O . LYS B 2 69 ? 39.674 30.727 -18.477 1.00 32.42 363 LYS B O 1
ATOM 2319 N N . PRO B 2 70 ? 37.714 30.514 -17.353 1.00 27.92 364 PRO B N 1
ATOM 2320 C CA . PRO B 2 70 ? 37.237 29.459 -18.269 1.00 26.77 364 PRO B CA 1
ATOM 2321 C C . PRO B 2 70 ? 36.826 29.962 -19.650 1.00 30.49 364 PRO B C 1
ATOM 2322 O O . PRO B 2 70 ? 36.624 31.165 -19.840 1.00 30.94 364 PRO B O 1
ATOM 2326 N N . VAL B 2 71 ? 36.725 29.031 -20.618 1.00 27.02 365 VAL B N 1
ATOM 2327 C CA . VAL B 2 71 ? 36.400 29.313 -22.023 1.00 27.41 365 VAL B CA 1
ATOM 2328 C C . VAL B 2 71 ? 35.160 28.536 -22.468 1.00 30.29 365 VAL B C 1
ATOM 2329 O O . VAL B 2 71 ? 35.091 27.323 -22.264 1.00 27.84 365 VAL B O 1
ATOM 2333 N N . ASN B 2 72 ? 34.195 29.242 -23.099 1.00 28.89 366 ASN B N 1
ATOM 2334 C CA A ASN B 2 72 ? 32.975 28.624 -23.613 0.50 28.60 366 ASN B CA 1
ATOM 2335 C CA B ASN B 2 72 ? 32.971 28.627 -23.613 0.50 28.63 366 ASN B CA 1
ATOM 2336 C C . ASN B 2 72 ? 33.231 28.034 -24.997 1.00 33.49 366 ASN B C 1
ATOM 2337 O O . ASN B 2 72 ? 33.782 28.712 -25.871 1.00 34.88 366 ASN B O 1
ATOM 2346 N N . ILE B 2 73 ? 32.850 26.767 -25.192 1.00 28.55 367 ILE B N 1
ATOM 2347 C CA . ILE B 2 73 ? 33.028 26.073 -26.464 1.00 29.05 367 ILE B CA 1
ATOM 2348 C C . ILE B 2 73 ? 31.694 25.471 -26.876 1.00 32.95 367 ILE B C 1
ATOM 2349 O O . ILE B 2 73 ? 31.126 24.659 -26.138 1.00 32.30 367 ILE B O 1
ATOM 2354 N N . GLU B 2 74 ? 31.189 25.881 -28.047 1.00 30.18 368 GLU B N 1
ATOM 2355 C CA . GLU B 2 74 ? 29.947 25.349 -28.584 1.00 30.26 368 GLU B CA 1
ATOM 2356 C C . GLU B 2 74 ? 30.263 24.325 -29.661 1.00 34.82 368 GLU B C 1
ATOM 2357 O O . GLU B 2 74 ? 31.081 24.575 -30.551 1.00 34.53 368 GLU B O 1
ATOM 2363 N N . THR B 2 75 ? 29.621 23.163 -29.556 1.00 31.72 369 THR B N 1
ATOM 2364 C CA . THR B 2 75 ? 29.793 22.060 -30.493 1.00 32.81 369 THR B CA 1
ATOM 2365 C C . THR B 2 75 ? 28.454 21.411 -30.796 1.00 38.29 369 THR B C 1
ATOM 2366 O O . THR B 2 75 ? 27.558 21.415 -29.948 1.00 37.23 369 THR B O 1
ATOM 2370 N N . GLU B 2 76 ? 28.314 20.875 -32.009 1.00 37.96 370 GLU B N 1
ATOM 2371 C CA . GLU B 2 76 ? 27.089 20.221 -32.439 1.00 39.46 370 GLU B CA 1
ATOM 2372 C C . GLU B 2 76 ? 27.316 18.709 -32.483 1.00 46.25 370 GLU B C 1
ATOM 2373 O O . GLU B 2 76 ? 27.919 18.215 -33.439 1.00 47.30 370 GLU B O 1
ATOM 2379 N N . PRO B 2 77 ? 26.868 17.952 -31.456 1.00 43.63 371 PRO B N 1
ATOM 2380 C CA . PRO B 2 77 ? 27.082 16.497 -31.485 1.00 44.74 371 PRO B CA 1
ATOM 2381 C C . PRO B 2 77 ? 26.190 15.800 -32.509 1.00 52.00 371 PRO B C 1
ATOM 2382 O O . PRO B 2 77 ? 25.093 16.292 -32.779 1.00 52.66 371 PRO B O 1
ATOM 2386 N N . PRO B 2 78 ? 26.611 14.651 -33.086 1.00 50.61 372 PRO B N 1
ATOM 2387 C CA . PRO B 2 78 ? 25.709 13.939 -34.003 1.00 53.56 372 PRO B CA 1
ATOM 2388 C C . PRO B 2 78 ? 24.634 13.202 -33.198 1.00 59.05 372 PRO B C 1
ATOM 2389 O O . PRO B 2 78 ? 24.750 13.093 -31.971 1.00 56.34 372 PRO B O 1
ATOM 2393 N N . PHE B 2 79 ? 23.599 12.693 -33.881 1.00 59.74 373 PHE B N 1
ATOM 2394 C CA . PHE B 2 79 ? 22.530 11.928 -33.239 1.00 61.17 373 PHE B CA 1
ATOM 2395 C C . PHE B 2 79 ? 23.104 10.603 -32.724 1.00 64.76 373 PHE B C 1
ATOM 2396 O O . PHE B 2 79 ? 23.958 10.003 -33.382 1.00 65.49 373 PHE B O 1
ATOM 2404 N N . GLY B 2 80 ? 22.677 10.199 -31.535 1.00 60.18 374 GLY B N 1
ATOM 2405 C CA . GLY B 2 80 ? 23.151 8.975 -30.899 1.00 60.24 374 GLY B CA 1
ATOM 2406 C C . GLY B 2 80 ? 24.381 9.182 -30.036 1.00 60.44 374 GLY B C 1
ATOM 2407 O O . GLY B 2 80 ? 24.581 10.268 -29.484 1.00 57.45 374 GLY B O 1
ATOM 2408 N N . GLU B 2 81 ? 25.217 8.134 -29.921 1.00 56.90 375 GLU B N 1
ATOM 2409 C CA . GLU B 2 81 ? 26.430 8.138 -29.099 1.00 54.18 375 GLU B CA 1
ATOM 2410 C C . GLU B 2 81 ? 27.629 8.786 -29.793 1.00 55.17 375 GLU B C 1
ATOM 2411 O O . GLU B 2 81 ? 27.919 8.475 -30.949 1.00 56.31 375 GLU B O 1
ATOM 2417 N N . SER B 2 82 ? 28.334 9.679 -29.066 1.00 47.75 376 SER B N 1
ATOM 2418 C CA . SER B 2 82 ? 29.529 10.377 -29.550 1.00 46.14 376 SER B CA 1
ATOM 2419 C C . SER B 2 82 ? 30.490 10.744 -28.413 1.00 47.90 376 SER B C 1
ATOM 2420 O O . SER B 2 82 ? 30.145 10.584 -27.241 1.00 46.25 376 SER B O 1
ATOM 2423 N N . TYR B 2 83 ? 31.698 11.225 -28.765 1.00 44.11 377 TYR B N 1
ATOM 2424 C CA . TYR B 2 83 ? 32.724 11.606 -27.795 1.00 42.54 377 TYR B CA 1
ATOM 2425 C C . TYR B 2 83 ? 33.280 12.989 -28.102 1.00 44.54 377 TYR B C 1
ATOM 2426 O O . TYR B 2 83 ? 33.691 13.241 -29.233 1.00 45.61 377 TYR B O 1
ATOM 2435 N N . ILE B 2 84 ? 33.260 13.890 -27.108 1.00 37.68 378 ILE B N 1
ATOM 2436 C CA . ILE B 2 84 ? 33.789 15.254 -27.222 1.00 36.33 378 ILE B CA 1
ATOM 2437 C C . ILE B 2 84 ? 35.151 15.265 -26.515 1.00 39.68 378 ILE B C 1
ATOM 2438 O O . ILE B 2 84 ? 35.217 15.007 -25.310 1.00 38.27 378 ILE B O 1
ATOM 2443 N N . ILE B 2 85 ? 36.231 15.533 -27.271 1.00 37.22 379 ILE B N 1
ATOM 2444 C CA . ILE B 2 85 ? 37.598 15.543 -26.743 1.00 36.89 379 ILE B CA 1
ATOM 2445 C C . ILE B 2 85 ? 38.168 16.958 -26.680 1.00 39.02 379 ILE B C 1
ATOM 2446 O O . ILE B 2 85 ? 38.253 17.644 -27.702 1.00 38.91 379 ILE B O 1
ATOM 2451 N N . VAL B 2 86 ? 38.555 17.384 -25.465 1.00 33.85 380 VAL B N 1
ATOM 2452 C CA . VAL B 2 86 ? 39.125 18.706 -25.208 1.00 32.72 380 VAL B CA 1
ATOM 2453 C C . VAL B 2 86 ? 40.564 18.520 -24.729 1.00 37.51 380 VAL B C 1
ATOM 2454 O O . VAL B 2 86 ? 40.792 17.902 -23.683 1.00 37.03 380 VAL B O 1
ATOM 2458 N N . GLY B 2 87 ? 41.509 19.054 -25.499 1.00 35.30 381 GLY B N 1
ATOM 2459 C CA . GLY B 2 87 ? 42.931 18.979 -25.185 1.00 36.29 381 GLY B CA 1
ATOM 2460 C C . GLY B 2 87 ? 43.672 17.900 -25.946 1.00 42.31 381 GLY B C 1
ATOM 2461 O O . GLY B 2 87 ? 43.052 17.034 -26.570 1.00 41.62 381 GLY B O 1
ATOM 2462 N N . ALA B 2 88 ? 45.013 17.958 -25.892 1.00 41.34 382 ALA B N 1
ATOM 2463 C CA . ALA B 2 88 ? 45.917 17.019 -26.563 1.00 44.20 382 ALA B CA 1
ATOM 2464 C C . ALA B 2 88 ? 46.413 15.916 -25.616 1.00 50.16 382 ALA B C 1
ATOM 2465 O O . ALA B 2 88 ? 46.324 16.062 -24.394 1.00 47.97 382 ALA B O 1
ATOM 2467 N N . GLY B 2 89 ? 46.922 14.827 -26.195 1.00 50.72 383 GLY B N 1
ATOM 2468 C CA . GLY B 2 89 ? 47.448 13.689 -25.449 1.00 52.79 383 GLY B CA 1
ATOM 2469 C C . GLY B 2 89 ? 46.429 12.607 -25.148 1.00 58.00 383 GLY B C 1
ATOM 2470 O O . GLY B 2 89 ? 45.226 12.800 -25.348 1.00 55.80 383 GLY B O 1
ATOM 2471 N N . GLU B 2 90 ? 46.918 11.453 -24.659 1.00 57.46 384 GLU B N 1
ATOM 2472 C CA . GLU B 2 90 ? 46.101 10.284 -24.314 1.00 57.87 384 GLU B CA 1
ATOM 2473 C C . GLU B 2 90 ? 45.259 10.494 -23.048 1.00 59.78 384 GLU B C 1
ATOM 2474 O O . GLU B 2 90 ? 44.236 9.826 -22.880 1.00 59.50 384 GLU B O 1
ATOM 2480 N N . LYS B 2 91 ? 45.687 11.420 -22.167 1.00 54.48 385 LYS B N 1
ATOM 2481 C CA . LYS B 2 91 ? 45.010 11.737 -20.907 1.00 52.10 385 LYS B CA 1
ATOM 2482 C C . LYS B 2 91 ? 44.006 12.900 -21.029 1.00 52.01 385 LYS B C 1
ATOM 2483 O O . LYS B 2 91 ? 43.455 13.335 -20.013 1.00 51.00 385 LYS B O 1
ATOM 2489 N N . ALA B 2 92 ? 43.746 13.377 -22.270 1.00 46.27 386 ALA B N 1
ATOM 2490 C CA . ALA B 2 92 ? 42.821 14.479 -22.561 1.00 43.20 386 ALA B CA 1
ATOM 2491 C C . ALA B 2 92 ? 41.392 14.205 -22.097 1.00 42.06 386 ALA B C 1
ATOM 2492 O O . ALA B 2 92 ? 40.963 13.049 -22.067 1.00 40.86 386 ALA B O 1
ATOM 2494 N N . LEU B 2 93 ? 40.662 15.280 -21.730 1.00 36.02 387 LEU B N 1
ATOM 2495 C CA . LEU B 2 93 ? 39.265 15.224 -21.295 1.00 33.92 387 LEU B CA 1
ATOM 2496 C C . LEU B 2 93 ? 38.388 14.674 -22.430 1.00 37.09 387 LEU B C 1
ATOM 2497 O O . LEU B 2 93 ? 38.277 15.301 -23.486 1.00 36.41 387 LEU B O 1
ATOM 2502 N N . LYS B 2 94 ? 37.805 13.486 -22.214 1.00 34.26 388 LYS B N 1
ATOM 2503 C CA . LYS B 2 94 ? 36.964 12.801 -23.198 1.00 34.71 388 LYS B CA 1
ATOM 2504 C C . LYS B 2 94 ? 35.565 12.633 -22.615 1.00 37.44 388 LYS B C 1
ATOM 2505 O O . LYS B 2 94 ? 35.389 11.919 -21.627 1.00 37.31 388 LYS B O 1
ATOM 2511 N N . LEU B 2 95 ? 34.578 13.313 -23.217 1.00 32.74 389 LEU B N 1
ATOM 2512 C CA . LEU B 2 95 ? 33.195 13.294 -22.747 1.00 32.37 389 LEU B CA 1
ATOM 2513 C C . LEU B 2 95 ? 32.296 12.425 -23.601 1.00 38.23 389 LEU B C 1
ATOM 2514 O O . LEU B 2 95 ? 32.162 12.694 -24.799 1.00 38.62 389 LEU B O 1
ATOM 2519 N N . SER B 2 96 ? 31.659 11.400 -22.987 1.00 36.29 390 SER B N 1
ATOM 2520 C CA A SER B 2 96 ? 30.715 10.526 -23.686 0.50 38.12 390 SER B CA 1
ATOM 2521 C CA B SER B 2 96 ? 30.719 10.538 -23.704 0.50 38.22 390 SER B CA 1
ATOM 2522 C C . SER B 2 96 ? 29.389 11.287 -23.774 1.00 41.98 390 SER B C 1
ATOM 2523 O O . SER B 2 96 ? 28.924 11.819 -22.758 1.00 40.36 390 SER B O 1
ATOM 2528 N N . TRP B 2 97 ? 28.804 11.385 -24.972 1.00 40.93 391 TRP B N 1
ATOM 2529 C CA . TRP B 2 97 ? 27.555 12.124 -25.139 1.00 41.45 391 TRP B CA 1
ATOM 2530 C C . TRP B 2 97 ? 26.505 11.353 -25.928 1.00 48.70 391 TRP B C 1
ATOM 2531 O O . TRP B 2 97 ? 26.855 10.610 -26.843 1.00 49.29 391 TRP B O 1
ATOM 2542 N N . PHE B 2 98 ? 25.218 11.548 -25.575 1.00 47.16 392 PHE B N 1
ATOM 2543 C CA . PHE B 2 98 ? 24.079 10.950 -26.276 1.00 49.97 392 PHE B CA 1
ATOM 2544 C C . PHE B 2 98 ? 23.061 12.032 -26.642 1.00 53.85 392 PHE B C 1
ATOM 2545 O O . PHE B 2 98 ? 22.582 12.751 -25.762 1.00 52.54 392 PHE B O 1
ATOM 2553 N N . LYS B 2 99 ? 22.747 12.148 -27.944 1.00 52.23 393 LYS B N 1
ATOM 2554 C CA . LYS B 2 99 ? 21.794 13.126 -28.472 1.00 75.54 393 LYS B CA 1
ATOM 2555 C C . LYS B 2 99 ? 20.540 12.425 -29.002 1.00 104.24 393 LYS B C 1
ATOM 2556 O O . LYS B 2 99 ? 20.639 11.446 -29.740 1.00 68.28 393 LYS B O 1
#

InterPro domains:
  IPR000069 Envelope glycoprotein M, flavivirus [PF01004] (207-280)
  IPR000208 RNA-directed RNA polymerase, fingers/palm subdomains, flavivirus [PF00972] (2743-3192)
  IPR000336 Flavivirus/Alphavirus glycoprotein, immunoglobulin-like domain superfamily [G3DSA:2.60.40.350] (575-678)
  IPR000404 Flavivirus non-structural protein NS4A [PF01350] (2099-2240)
  IPR000487 Non-structural protein NS2B, flavivirus [PF01002] (1349-1475)
  IPR000487 Non-structural protein NS2B, flavivirus [PS51527] (1346-1475)
  IPR000752 Flavivirus non-structural protein NS2A [PF01005] (1138-1311)
  IPR001122 Capsid protein C, flavivirus [PF01003] (6-112)
  IPR001157 Non-structural protein NS1, flavivirus [PF00948] (777-1130)
  IPR001528 Flavivirus non-structural protein NS4B [PF01349] (2245-2486)
  IPR001650 Helicase, C-terminal domain-like [PS51194] (1822-1988)
  IPR001650 Helicase, C-terminal domain-like [SM00490] (1845-1941)
  IPR001850 Non-structural protein NS3, peptidase S7, flavivirus [PF00949] (1493-1642)
  IPR001850 Non-structural protein NS3, peptidase S7, flavivirus [PS51528] (1476-1653)
  IPR002535 Flavivirus polyprotein propeptide [PF01570] (120-204)
  IPR002877 Ribosomal RNA methyltransferase, FtsJ domain [PF01728] (2548-2714)
  IPR007094 RNA-directed RNA polymerase, catalytic domain [PS50507] (3020-3169)
  IPR009003 Peptidase S1, PA clan [SSF50494] (1481-1644)
  IPR011492 Non-structural protein NS3-like, DEAD-box helicase, flavivirus [PF07652] (1660-1806)
  IPR011998 Envelope glycoprotein E, central and dimerisation domain, flavivirus [PF00869] (282-576)

Organism: Dengue virus type 1 (strain Brazil/97-11/1997) (NCBI:txid408685)

Foldseek 3Di:
DQKAKDAAAEAEAQAKDKIKIAGDPDFLLCWKKWKWWAAVVFDIWTAWIANQVVRDIDGDVQCAQAWDKGADRVRRMIMIMGGRDDQVRQTWMKMFTDQQDTQGIYFTYGYGHDDDDIGDSGWDKAKPDQEAADAAQDKDKIKIFTPWFQDDPNFHQKWKWWAAPSGDIHTAAGSQFHGDPPHDPQWGKDDGTTMIMIIRGRHHQVSQTKMWMWGRSDPPGDIHRIYGYHHHDD/DAADQFEKDFPDDWAADPPQKIKTKIATDDDDPQHFKDKFKAFPVRHTDPDFWPDPGWTDHDNVHITITMGHHDAAWMWIFIHDDPPTDIDIDHD

Sequence (329 aa):
KLLEQSGAELVKPGASVRLSCTASSGFNIKDTYMSWVKQRRPEQGLEWIGRIDPANGDTKYDPKFQGKATITADTSSNTAYLHLSSLTTSGDTAVYYCSRGWEGFAYWGQGTLVTVSAGGGGSGGLVMMTQTPASLAVSLGQRATTISCRASENVDRYGNSFMHWYQQKAGQPPKLLIYRASNLESGIPARFSGSGSRTDFTLTINPVEADDVATYFCQRSNEVPWTFGGGTKLEIKRPYVMCTGSSFKLEKEVAETQHGTVLVQQVKYEGTDAPCKIPFSTTQDEKGVTQNGRLITANPIVTDKEKPVNNIETEPPFGESYIIVGAGEKALKLSSWFK